Protein AF-A0A9J6H2C7-F1 (afdb_monomer_lite)

InterPro domains:
  IPR001828 Receptor, ligand binding region [PF01094] (6-175)
  IPR028082 Periplasmic binding protein-like I [SSF53822] (9-190)
  IPR050726 Metabotropic Glutamate Receptor [PTHR24060] (10-175)

Foldseek 3Di:
DDPPPPDEAEEEQVVFFCCVVCVVVQVVQAFYKYKDFQADDDPPVVVVVQPDFLVPPPPDPCVQVVQCVVVVAACPPDPCSVRHPHHDDRPDTCPVVDDDDRCVRVVVVVVVLLVQLVVVVCCVQPPPDDDDDPSVVPNDPVSSVVSSQQRWDDDPPDIWHADPVRDTDWTKMWMFGFHADVPGTGTGTDVVPIDTD

Structure (mmCIF, N/CA/C/O backbone):
data_AF-A0A9J6H2C7-F1
#
_entry.id   AF-A0A9J6H2C7-F1
#
loop_
_atom_site.group_PDB
_atom_site.id
_atom_site.type_symbol
_atom_site.label_atom_id
_atom_site.label_alt_id
_atom_site.label_comp_id
_atom_site.label_asym_id
_atom_site.label_entity_id
_atom_site.label_seq_id
_atom_site.pdbx_PDB_ins_code
_atom_site.Cartn_x
_atom_site.Cartn_y
_atom_site.Cartn_z
_atom_site.occupancy
_atom_site.B_iso_or_equiv
_atom_site.auth_seq_id
_atom_site.auth_comp_id
_atom_site.auth_asym_id
_atom_site.auth_atom_id
_atom_site.pdbx_PDB_model_num
ATOM 1 N N . MET A 1 1 ? -2.929 27.588 41.950 1.00 33.59 1 MET A N 1
ATOM 2 C CA . MET A 1 1 ? -3.233 27.639 40.506 1.00 33.59 1 MET A CA 1
ATOM 3 C C . MET A 1 1 ? -2.062 27.001 39.778 1.00 33.59 1 MET A C 1
ATOM 5 O O . MET A 1 1 ? -0.998 27.608 39.804 1.00 33.59 1 MET A O 1
ATOM 9 N N . PRO A 1 2 ? -2.169 25.778 39.238 1.00 42.41 2 PRO A N 1
ATOM 10 C CA . PRO A 1 2 ? -1.117 25.258 38.380 1.00 42.41 2 PRO A CA 1
ATOM 11 C C . PRO A 1 2 ? -1.228 25.960 37.022 1.00 42.41 2 PRO A C 1
ATOM 13 O O . PRO A 1 2 ? -2.301 25.986 36.426 1.00 42.41 2 PRO A O 1
ATOM 16 N N . LEU A 1 3 ? -0.133 26.567 36.570 1.00 42.66 3 LEU A N 1
ATOM 17 C CA . LEU A 1 3 ? 0.037 26.998 35.187 1.00 42.66 3 LEU A CA 1
ATOM 18 C C . LEU A 1 3 ? 0.079 25.736 34.317 1.00 42.66 3 LEU A C 1
ATOM 20 O O . LEU A 1 3 ? 1.073 25.012 34.347 1.00 42.66 3 LEU A O 1
ATOM 24 N N . GLU A 1 4 ? -0.985 25.450 33.567 1.00 56.41 4 GLU A N 1
ATOM 25 C CA . GLU A 1 4 ? -0.877 24.493 32.469 1.00 56.41 4 GLU A CA 1
ATOM 26 C C . GLU A 1 4 ? 0.009 25.120 31.390 1.00 56.41 4 GLU A C 1
ATOM 28 O O . GLU A 1 4 ? -0.352 26.100 30.737 1.00 56.41 4 GLU A O 1
ATOM 33 N N . ALA A 1 5 ? 1.222 24.591 31.242 1.00 51.44 5 ALA A N 1
ATOM 34 C CA . ALA A 1 5 ? 2.076 24.918 30.117 1.00 51.44 5 ALA A CA 1
ATOM 35 C C . ALA A 1 5 ? 1.434 24.331 28.852 1.00 51.44 5 ALA A C 1
ATOM 37 O O . ALA A 1 5 ? 1.530 23.133 28.592 1.00 51.44 5 ALA A O 1
ATOM 38 N N . HIS A 1 6 ? 0.759 25.171 28.069 1.00 66.44 6 HIS A N 1
ATOM 39 C CA . HIS A 1 6 ? 0.255 24.792 26.752 1.00 66.44 6 HIS A CA 1
ATOM 40 C C . HIS A 1 6 ? 1.432 24.672 25.775 1.00 66.44 6 HIS A C 1
ATOM 42 O O . HIS A 1 6 ? 1.856 25.654 25.163 1.00 66.44 6 HIS A O 1
ATOM 48 N N . LEU A 1 7 ? 1.994 23.468 25.663 1.00 70.44 7 LEU A N 1
ATOM 49 C CA . LEU A 1 7 ? 3.030 23.154 24.684 1.00 70.44 7 LEU A CA 1
ATOM 50 C C . LEU A 1 7 ? 2.388 22.962 23.302 1.00 70.44 7 LEU A C 1
ATOM 52 O O . LEU A 1 7 ? 1.588 22.050 23.103 1.00 70.44 7 LEU A O 1
ATOM 56 N N . TYR A 1 8 ? 2.761 23.802 22.337 1.00 77.06 8 TYR A N 1
ATOM 57 C CA . TYR A 1 8 ? 2.382 23.617 20.936 1.00 77.06 8 TYR A CA 1
ATOM 58 C C . TYR A 1 8 ? 3.380 22.678 20.256 1.00 77.06 8 TYR A C 1
ATOM 60 O O . TYR A 1 8 ? 4.566 22.990 20.161 1.00 77.06 8 TYR A O 1
ATOM 68 N N . GLN A 1 9 ? 2.897 21.528 19.787 1.00 86.75 9 GLN A N 1
ATOM 69 C CA . GLN A 1 9 ? 3.715 20.507 19.133 1.00 86.75 9 GLN A CA 1
ATOM 70 C C . GLN A 1 9 ? 3.453 20.492 17.625 1.00 86.75 9 GLN A C 1
ATOM 72 O O . GLN A 1 9 ? 2.299 20.522 17.193 1.00 86.75 9 GLN A O 1
ATOM 77 N N . PHE A 1 10 ? 4.530 20.413 16.842 1.00 90.00 10 PHE A N 1
ATOM 78 C CA . PHE A 1 10 ? 4.503 20.166 15.402 1.00 90.00 10 PHE A CA 1
ATOM 79 C C . PHE A 1 10 ? 5.094 18.782 15.146 1.00 90.00 10 PHE A C 1
ATOM 81 O O . PHE A 1 10 ? 6.264 18.535 15.431 1.00 90.00 10 PHE A O 1
ATOM 88 N N . LEU A 1 11 ? 4.266 17.875 14.647 1.00 89.81 11 LEU A N 1
ATOM 89 C CA . LEU A 1 11 ? 4.558 16.455 14.529 1.00 89.81 11 LEU A CA 1
ATOM 90 C C . LEU A 1 11 ? 4.673 16.064 13.053 1.00 89.81 11 LEU A C 1
ATOM 92 O O . LEU A 1 11 ? 3.928 16.554 12.202 1.00 89.81 11 LEU A O 1
ATOM 96 N N . SER A 1 12 ? 5.590 15.150 12.747 1.00 90.88 12 SER A N 1
ATOM 97 C CA . SER A 1 12 ? 5.721 14.584 11.403 1.00 90.88 12 SER A CA 1
ATOM 98 C C . SER A 1 12 ? 4.541 13.665 11.054 1.00 90.88 12 SER A C 1
ATOM 100 O O . SER A 1 12 ? 3.630 13.440 11.860 1.00 90.88 12 SER A O 1
ATOM 102 N N . ASP A 1 13 ? 4.576 13.082 9.857 1.00 88.94 13 ASP A N 1
ATOM 103 C CA . ASP A 1 13 ? 3.566 12.134 9.383 1.00 88.94 13 ASP A CA 1
ATOM 104 C C . ASP A 1 13 ? 3.547 10.796 10.136 1.00 88.94 13 ASP A C 1
ATOM 106 O O . ASP A 1 13 ? 2.628 9.997 9.945 1.00 88.94 13 ASP A O 1
ATOM 110 N N . GLY A 1 14 ? 4.516 10.561 11.025 1.00 89.38 14 GLY A N 1
ATOM 111 C CA . GLY A 1 14 ? 4.527 9.406 11.922 1.00 89.38 14 GLY A CA 1
ATOM 112 C C . GLY A 1 14 ? 3.417 9.432 12.979 1.00 89.38 14 GLY A C 1
ATOM 113 O O . GLY A 1 14 ? 3.036 8.378 13.477 1.00 89.38 14 GLY A O 1
ATOM 114 N N . TRP A 1 15 ? 2.881 10.613 13.302 1.00 87.69 15 TRP A N 1
ATOM 115 C CA . TRP A 1 15 ? 1.852 10.790 14.337 1.00 87.69 15 TRP A CA 1
ATOM 116 C C . TRP A 1 15 ? 0.448 11.011 13.773 1.00 87.69 15 TRP A C 1
ATOM 118 O O . TRP A 1 15 ? -0.506 10.971 14.538 1.00 87.69 15 TRP A O 1
ATOM 128 N N . SER A 1 16 ? 0.332 11.238 12.460 1.00 86.56 16 SER A N 1
ATOM 129 C CA . SER A 1 16 ? -0.845 11.804 11.794 1.00 86.56 16 SER A CA 1
ATOM 130 C C . SER A 1 16 ? -2.197 11.228 12.238 1.00 86.56 16 SER A C 1
ATOM 132 O O . SER A 1 16 ? -2.825 11.754 13.150 1.00 86.56 16 SER A O 1
ATOM 134 N N . ASP A 1 17 ? -2.677 10.167 11.595 1.00 83.31 17 ASP A N 1
ATOM 135 C CA . ASP A 1 17 ? -3.947 9.496 11.884 1.00 83.31 17 ASP A CA 1
ATOM 136 C C . ASP A 1 17 ? -3.751 8.213 12.711 1.00 83.31 17 ASP A C 1
ATOM 138 O O . ASP A 1 17 ? -4.655 7.388 12.866 1.00 83.31 17 ASP A O 1
ATOM 142 N N . ARG A 1 18 ? -2.554 8.067 13.286 1.00 87.00 18 ARG A N 1
ATOM 143 C CA . ARG A 1 18 ? -2.088 6.899 14.031 1.00 87.00 18 ARG A CA 1
ATOM 144 C C . ARG A 1 18 ? -2.608 6.910 15.465 1.00 87.00 18 ARG A C 1
ATOM 146 O O . ARG A 1 18 ? -1.949 7.366 16.397 1.00 87.00 18 ARG A O 1
ATOM 153 N N . GLN A 1 19 ? -3.814 6.373 15.644 1.00 83.75 19 GLN A N 1
ATOM 154 C CA . GLN A 1 19 ? -4.467 6.290 16.957 1.00 83.75 19 GLN A CA 1
ATOM 155 C C . GLN A 1 19 ? -3.693 5.445 17.974 1.00 83.75 19 GLN A C 1
ATOM 157 O O . GLN A 1 19 ? -3.785 5.680 19.175 1.00 83.75 19 GLN A O 1
ATOM 162 N N . ASP A 1 20 ? -2.924 4.470 17.502 1.00 86.31 20 ASP A N 1
ATOM 163 C CA . ASP A 1 20 ? -2.080 3.615 18.329 1.00 86.31 20 ASP A CA 1
ATOM 164 C C . ASP A 1 20 ? -0.937 4.382 19.011 1.00 86.31 20 ASP A C 1
ATOM 166 O O . ASP A 1 20 ? -0.572 4.033 20.131 1.00 86.31 20 ASP A O 1
ATOM 170 N N . VAL A 1 21 ? -0.428 5.452 18.388 1.00 87.38 21 VAL A N 1
ATOM 171 C CA . VAL A 1 21 ? 0.657 6.292 18.934 1.00 87.38 21 VAL A CA 1
ATOM 172 C C . VAL A 1 21 ? 0.157 7.203 20.056 1.00 87.38 21 VAL A C 1
ATOM 174 O O . VAL A 1 21 ? 0.859 7.426 21.039 1.00 87.38 21 VAL A O 1
ATOM 177 N N . VAL A 1 22 ? -1.069 7.713 19.931 1.00 86.94 22 VAL A N 1
ATOM 178 C CA . VAL A 1 22 ? -1.663 8.655 20.900 1.00 86.94 22 VAL A CA 1
ATOM 179 C C . VAL A 1 22 ? -2.446 7.964 22.018 1.00 86.94 22 VAL A C 1
ATOM 181 O O . VAL A 1 22 ? -2.896 8.626 22.955 1.00 86.94 22 VAL A O 1
ATOM 184 N N . LYS A 1 23 ? -2.617 6.640 21.934 1.00 86.44 23 LYS A N 1
ATOM 185 C CA . LYS A 1 23 ? -3.396 5.848 22.887 1.00 86.44 23 LYS A CA 1
ATOM 186 C C . LYS A 1 23 ? -2.859 6.014 24.313 1.00 86.44 23 LYS A C 1
ATOM 188 O O . LYS A 1 23 ? -1.679 5.784 24.570 1.00 86.44 23 LYS A O 1
ATOM 193 N N . ASN A 1 24 ? -3.745 6.342 25.253 1.00 86.62 24 ASN A N 1
ATOM 194 C CA . ASN A 1 24 ? -3.448 6.655 26.661 1.00 86.62 24 ASN A CA 1
ATOM 195 C C . ASN A 1 24 ? -2.633 7.947 26.892 1.00 86.62 24 ASN A C 1
ATOM 197 O O . ASN A 1 24 ? -2.262 8.233 28.032 1.00 86.62 24 ASN A O 1
ATOM 201 N N . GLN A 1 25 ? -2.332 8.718 25.844 1.00 86.31 25 GLN A N 1
ATOM 202 C CA . GLN A 1 25 ? -1.615 10.000 25.897 1.00 86.31 25 GLN A CA 1
ATOM 203 C C . GLN A 1 25 ? -2.419 11.115 25.209 1.00 86.31 25 GLN A C 1
ATOM 205 O O . GLN A 1 25 ? -1.872 12.128 24.762 1.00 86.31 25 GLN A O 1
ATOM 210 N N . GLU A 1 26 ? -3.741 10.953 25.126 1.00 87.25 26 GLU A N 1
ATOM 211 C CA . GLU A 1 26 ? -4.616 11.831 24.356 1.00 87.25 26 GLU A CA 1
ATOM 212 C C . GLU A 1 26 ? -4.571 13.256 24.909 1.00 87.25 26 GLU A C 1
ATOM 214 O O . GLU A 1 26 ? -4.403 14.199 24.144 1.00 87.25 26 GLU A O 1
ATOM 219 N N . LYS A 1 27 ? -4.613 13.419 26.240 1.00 85.44 27 LYS A N 1
ATOM 220 C CA . LYS A 1 27 ? -4.570 14.738 26.899 1.00 85.44 27 LYS A CA 1
ATOM 221 C C . LYS A 1 27 ? -3.324 15.551 26.541 1.00 85.44 27 LYS A C 1
ATOM 223 O O . LYS A 1 27 ? -3.433 16.757 26.372 1.00 85.44 27 LYS A O 1
ATOM 228 N N . ALA A 1 28 ? -2.170 14.895 26.416 1.00 85.69 28 ALA A N 1
ATOM 229 C CA . ALA A 1 28 ? -0.914 15.546 26.043 1.00 85.69 28 ALA A CA 1
ATOM 230 C C . ALA A 1 28 ? -0.818 15.828 24.533 1.00 85.69 28 ALA A C 1
ATOM 232 O O . ALA A 1 28 ? -0.031 16.670 24.109 1.00 85.69 28 ALA A O 1
ATOM 233 N N . SER A 1 29 ? -1.608 15.119 23.725 1.00 86.56 29 SER A N 1
ATOM 234 C CA . SER A 1 29 ? -1.573 15.197 22.263 1.00 86.56 29 SER A CA 1
ATOM 235 C C . SER A 1 29 ? -2.608 16.176 21.695 1.00 86.56 29 SER A C 1
ATOM 237 O O . SER A 1 29 ? -2.395 16.708 20.601 1.00 86.56 29 SER A O 1
ATOM 239 N N . VAL A 1 30 ? -3.704 16.443 22.422 1.00 89.81 30 VAL A N 1
ATOM 240 C CA . VAL A 1 30 ? -4.734 17.424 22.034 1.00 89.81 30 VAL A CA 1
ATOM 241 C C . VAL A 1 30 ? -4.084 18.768 21.716 1.00 89.81 30 VAL A C 1
ATOM 243 O O . VAL A 1 30 ? -3.332 19.324 22.509 1.00 89.81 30 VAL A O 1
ATOM 246 N N . GLY A 1 31 ? -4.421 19.319 20.554 1.00 88.12 31 GLY A N 1
ATOM 247 C CA . GLY A 1 31 ? -3.947 20.627 20.120 1.00 88.12 31 GLY A CA 1
ATOM 248 C C . GLY A 1 31 ? -2.705 20.602 19.235 1.00 88.12 31 GLY A C 1
ATOM 249 O O . GLY A 1 31 ? -2.434 21.612 18.585 1.00 88.12 31 GLY A O 1
ATOM 250 N N . SER A 1 32 ? -1.999 19.473 19.161 1.00 90.19 32 SER A N 1
ATOM 251 C CA . SER A 1 32 ? -0.806 19.316 18.321 1.00 90.19 32 SER A CA 1
ATOM 252 C C . SER A 1 32 ? -1.149 19.409 16.835 1.00 90.19 32 SER A C 1
ATOM 254 O O . SER A 1 32 ? -2.189 18.902 16.403 1.00 90.19 32 SER A O 1
ATOM 256 N N . LEU A 1 33 ? -0.263 20.020 16.049 1.00 91.00 33 LEU A N 1
ATOM 257 C CA . LEU A 1 33 ? -0.340 20.025 14.591 1.00 91.00 33 LEU A CA 1
ATOM 258 C C . LEU A 1 33 ? 0.476 18.855 14.042 1.00 91.00 33 LEU A C 1
ATOM 260 O O . LEU A 1 33 ? 1.607 18.636 14.463 1.00 91.00 33 LEU A O 1
ATOM 264 N N . SER A 1 34 ? -0.072 18.126 13.080 1.00 91.50 34 SER A N 1
ATOM 265 C CA . SER A 1 34 ? 0.625 17.070 12.353 1.00 91.50 34 SER A CA 1
ATOM 266 C C . SER A 1 34 ? 0.373 17.198 10.852 1.00 91.50 34 SER A C 1
ATOM 268 O O . SER A 1 34 ? -0.538 17.906 10.410 1.00 91.50 34 SER A O 1
ATOM 270 N N . ILE A 1 35 ? 1.192 16.516 10.061 1.00 90.62 35 ILE A N 1
ATOM 271 C CA . ILE A 1 35 ? 1.082 16.456 8.605 1.00 90.62 35 ILE A CA 1
ATOM 272 C C . ILE A 1 35 ? 0.767 15.033 8.150 1.00 90.62 35 ILE A C 1
ATOM 274 O O . ILE A 1 35 ? 1.124 14.077 8.821 1.00 90.62 35 ILE A O 1
ATOM 278 N N . ARG A 1 36 ? 0.148 14.871 6.984 1.00 88.69 36 ARG A N 1
ATOM 279 C CA . ARG A 1 36 ? 0.145 13.609 6.227 1.00 88.69 36 ARG A CA 1
ATOM 280 C C . ARG A 1 36 ? 0.204 13.874 4.747 1.00 88.69 36 ARG A C 1
ATOM 282 O O . ARG A 1 36 ? -0.331 14.869 4.265 1.00 88.69 36 ARG A O 1
ATOM 289 N N . PHE A 1 37 ? 0.772 12.933 4.012 1.00 88.50 37 PHE A N 1
ATOM 290 C CA . PHE A 1 37 ? 0.620 12.926 2.569 1.00 88.50 37 PHE A CA 1
ATOM 291 C C . PHE A 1 37 ? -0.824 12.602 2.203 1.00 88.50 37 PHE A C 1
ATOM 293 O O . PHE A 1 37 ? -1.458 11.727 2.800 1.00 88.50 37 PHE A O 1
ATOM 300 N N . HIS A 1 38 ? -1.354 13.329 1.226 1.00 86.69 38 HIS A N 1
ATOM 301 C CA . HIS A 1 38 ? -2.609 12.949 0.611 1.00 86.69 38 HIS A CA 1
ATOM 302 C C . HIS A 1 38 ? -2.426 11.605 -0.092 1.00 86.69 38 HIS A C 1
ATOM 304 O O . HIS A 1 38 ? -1.531 11.452 -0.923 1.00 86.69 38 HIS A O 1
ATOM 310 N N . ALA A 1 39 ? -3.295 10.664 0.248 1.00 88.12 39 ALA A N 1
ATOM 311 C CA . ALA A 1 39 ? -3.426 9.392 -0.425 1.00 88.12 39 ALA A CA 1
ATOM 312 C C . ALA A 1 39 ? -4.905 9.120 -0.678 1.00 88.12 39 ALA A C 1
ATOM 314 O O . ALA A 1 39 ? -5.770 9.493 0.130 1.00 88.12 39 ALA A O 1
ATOM 315 N N . LYS A 1 40 ? -5.186 8.489 -1.810 1.00 89.25 40 LYS A N 1
ATOM 316 C CA . LYS A 1 40 ? -6.523 8.061 -2.190 1.00 89.25 40 LYS A CA 1
ATOM 317 C C . LYS A 1 40 ? -6.897 6.794 -1.422 1.00 89.25 40 LYS A C 1
ATOM 319 O O . LYS A 1 40 ? -6.081 5.892 -1.259 1.00 89.25 40 LYS A O 1
ATOM 324 N N . TYR A 1 41 ? -8.155 6.731 -0.995 1.00 92.56 41 TYR A N 1
ATOM 325 C CA . TYR A 1 41 ? -8.741 5.515 -0.446 1.00 92.56 41 TYR A CA 1
ATOM 326 C C . TYR A 1 41 ? -8.807 4.419 -1.514 1.00 92.56 41 TYR A C 1
ATOM 328 O O . TYR A 1 41 ? -9.197 4.687 -2.655 1.00 92.56 41 TYR A O 1
ATOM 336 N N . ASP A 1 42 ? -8.433 3.196 -1.152 1.00 94.62 42 ASP A N 1
ATOM 337 C CA . ASP A 1 42 ? -8.375 2.067 -2.077 1.00 94.62 42 ASP A CA 1
ATOM 338 C C . ASP A 1 42 ? -9.484 1.047 -1.791 1.00 94.62 42 ASP A C 1
ATOM 340 O O . ASP A 1 42 ? -9.337 0.159 -0.948 1.00 94.62 42 ASP A O 1
ATOM 344 N N . ASP A 1 43 ? -10.604 1.177 -2.503 1.00 95.12 43 ASP A N 1
ATOM 345 C CA . ASP A 1 43 ? -11.776 0.309 -2.319 1.00 95.12 43 ASP A CA 1
ATOM 346 C C . ASP A 1 43 ? -11.505 -1.151 -2.712 1.00 95.12 43 ASP A C 1
ATOM 348 O O . ASP A 1 43 ? -12.097 -2.077 -2.153 1.00 95.12 43 ASP A O 1
ATOM 352 N N . ASP A 1 44 ? -10.616 -1.380 -3.682 1.00 95.31 44 ASP A N 1
ATOM 353 C CA . ASP A 1 44 ? -10.277 -2.729 -4.138 1.00 95.31 44 ASP A CA 1
ATOM 354 C C . ASP A 1 44 ? -9.426 -3.469 -3.103 1.00 95.31 44 ASP A C 1
ATOM 356 O O . ASP A 1 44 ? -9.643 -4.663 -2.871 1.00 95.31 44 ASP A O 1
ATOM 360 N N . PHE A 1 45 ? -8.492 -2.768 -2.448 1.00 96.88 45 PHE A N 1
ATOM 361 C CA . PHE A 1 45 ? -7.741 -3.312 -1.319 1.00 96.88 45 PHE A CA 1
ATOM 362 C C . PHE A 1 45 ? -8.681 -3.720 -0.191 1.00 96.88 45 PHE A C 1
ATOM 364 O O . PHE A 1 45 ? -8.584 -4.844 0.296 1.00 96.88 45 PHE A O 1
ATOM 371 N N . ASP A 1 46 ? -9.611 -2.846 0.181 1.00 97.00 46 ASP A N 1
ATOM 372 C CA . ASP A 1 46 ? -10.582 -3.129 1.232 1.00 97.00 46 ASP A CA 1
ATOM 373 C C . ASP A 1 46 ? -11.477 -4.316 0.874 1.00 97.00 46 ASP A C 1
ATOM 375 O O . ASP A 1 46 ? -11.621 -5.237 1.675 1.00 97.00 46 ASP A O 1
ATOM 379 N N . ARG A 1 47 ? -12.011 -4.367 -0.353 1.00 97.50 47 ARG A N 1
ATOM 380 C CA . ARG A 1 47 ? -12.820 -5.504 -0.823 1.00 97.50 47 ARG A CA 1
ATOM 381 C C . ARG A 1 47 ? -12.060 -6.826 -0.710 1.00 97.50 47 ARG A C 1
ATOM 383 O O . ARG A 1 47 ? -12.635 -7.819 -0.270 1.00 97.50 47 ARG A O 1
ATOM 390 N N . TYR A 1 48 ? -10.783 -6.837 -1.094 1.00 97.38 48 TYR A N 1
ATOM 391 C CA . TYR A 1 48 ? -9.917 -8.006 -0.942 1.00 97.38 48 TYR A CA 1
ATOM 392 C C . TYR A 1 48 ? -9.658 -8.334 0.536 1.00 97.38 48 TYR A C 1
ATOM 394 O O . TYR A 1 48 ? -9.855 -9.475 0.950 1.00 97.38 48 TYR A O 1
ATOM 402 N N . TYR A 1 49 ? -9.247 -7.344 1.333 1.00 97.69 49 TYR A N 1
ATOM 403 C CA . TYR A 1 49 ? -8.894 -7.500 2.744 1.00 97.69 49 TYR A CA 1
ATOM 404 C C . TYR A 1 49 ? -10.070 -8.031 3.566 1.00 97.69 49 TYR A C 1
ATOM 406 O O . TYR A 1 49 ? -9.915 -8.970 4.340 1.00 97.69 49 TYR A O 1
ATOM 414 N N . PHE A 1 50 ? -11.263 -7.493 3.336 1.00 97.50 50 PHE A N 1
ATOM 415 C CA . PHE A 1 50 ? -12.499 -7.905 3.993 1.00 97.50 50 PHE A CA 1
ATOM 416 C C . PHE A 1 50 ? -12.980 -9.306 3.617 1.00 97.50 50 PHE A C 1
ATOM 418 O O . PHE A 1 50 ? -13.794 -9.877 4.339 1.00 97.50 50 PHE A O 1
ATOM 425 N 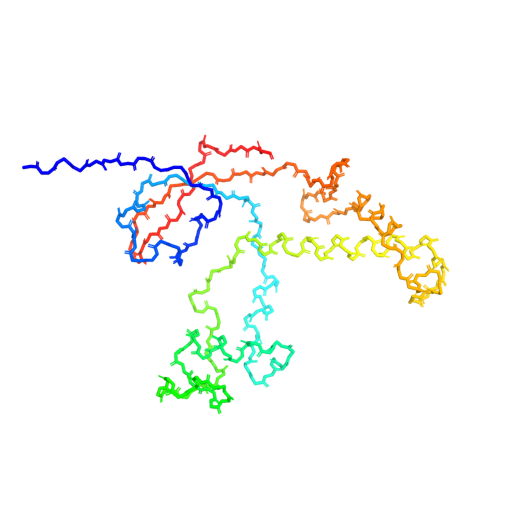N . GLY A 1 51 ? -12.503 -9.849 2.496 1.00 96.44 51 GLY A N 1
ATOM 426 C CA . GLY A 1 51 ? -12.775 -11.221 2.079 1.00 96.44 51 GLY A CA 1
ATOM 427 C C . GLY A 1 51 ? -11.811 -12.254 2.667 1.00 96.44 51 GLY A C 1
ATOM 428 O O . GLY A 1 51 ? -11.957 -13.437 2.369 1.00 96.44 51 GLY A O 1
ATOM 429 N N . LEU A 1 52 ? -10.811 -11.838 3.454 1.00 97.25 52 LEU A N 1
ATOM 430 C CA . LEU A 1 52 ? -9.832 -12.751 4.041 1.00 97.25 52 LEU A CA 1
ATOM 431 C C . LEU A 1 52 ? -10.412 -13.513 5.235 1.00 97.25 52 LEU A C 1
ATOM 433 O O . LEU A 1 52 ? -11.056 -12.933 6.104 1.00 97.25 52 LEU A O 1
ATOM 437 N N . ASP A 1 53 ? -10.084 -14.802 5.310 1.00 95.62 53 ASP A N 1
ATOM 438 C CA . ASP A 1 53 ? -10.496 -15.704 6.386 1.00 95.62 53 ASP A CA 1
ATOM 439 C C . ASP A 1 53 ? -9.274 -16.468 6.950 1.00 95.62 53 ASP A C 1
ATOM 441 O O . ASP A 1 53 ? -8.38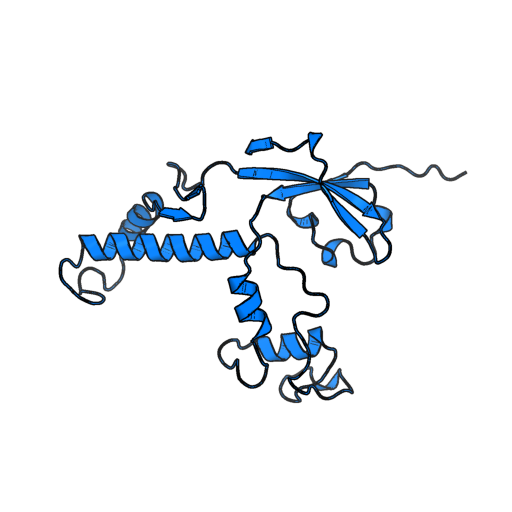4 -16.861 6.180 1.00 95.62 53 ASP A O 1
ATOM 445 N N . PRO A 1 54 ? -9.180 -16.662 8.283 1.00 95.12 54 PRO A N 1
ATOM 446 C CA . PRO A 1 54 ? -7.993 -17.225 8.936 1.00 95.12 54 PRO A CA 1
ATOM 447 C C . PRO A 1 54 ? -7.730 -18.703 8.610 1.00 95.12 54 PRO A C 1
ATOM 449 O O . PRO A 1 54 ? -6.613 -19.188 8.820 1.00 95.12 54 PRO A O 1
ATOM 452 N N . PHE A 1 55 ? -8.724 -19.428 8.097 1.00 94.19 55 PHE A N 1
ATOM 453 C CA . PHE A 1 55 ? -8.607 -20.835 7.715 1.00 94.19 55 PHE A CA 1
ATOM 454 C C . PHE A 1 55 ? -8.245 -21.011 6.239 1.00 94.19 55 PHE A C 1
ATOM 456 O O . PHE A 1 55 ? -7.622 -22.011 5.880 1.00 94.19 55 PHE A O 1
ATOM 463 N N . THR A 1 56 ? -8.590 -20.042 5.389 1.00 95.69 56 THR A N 1
ATOM 464 C CA . THR A 1 56 ? -8.303 -20.091 3.943 1.00 95.69 56 THR A CA 1
ATOM 465 C C . THR A 1 56 ? -7.031 -19.339 3.550 1.00 95.69 56 THR A C 1
ATOM 467 O O . THR A 1 56 ? -6.335 -19.744 2.615 1.00 95.69 56 THR A O 1
ATOM 470 N N . ASN A 1 57 ? -6.675 -18.269 4.265 1.00 96.06 57 ASN A N 1
ATOM 471 C CA . ASN A 1 57 ? -5.492 -17.466 3.967 1.00 96.06 57 ASN A CA 1
ATOM 472 C C . ASN A 1 57 ? -4.213 -18.108 4.528 1.00 96.06 57 ASN A C 1
ATOM 474 O O . ASN A 1 57 ? -3.646 -17.662 5.523 1.00 96.06 57 ASN A O 1
ATOM 478 N N . LEU A 1 58 ? -3.738 -19.156 3.854 1.00 94.31 58 LEU A N 1
ATOM 479 C CA . LEU A 1 58 ? -2.536 -19.901 4.249 1.00 94.31 58 LEU A CA 1
ATOM 480 C C . LEU A 1 58 ? -1.224 -19.244 3.788 1.00 94.31 58 LEU A C 1
ATOM 482 O O . LEU A 1 58 ? -0.148 -19.652 4.214 1.00 94.31 58 LEU A O 1
ATOM 486 N N . ARG A 1 59 ? -1.296 -18.237 2.906 1.00 97.1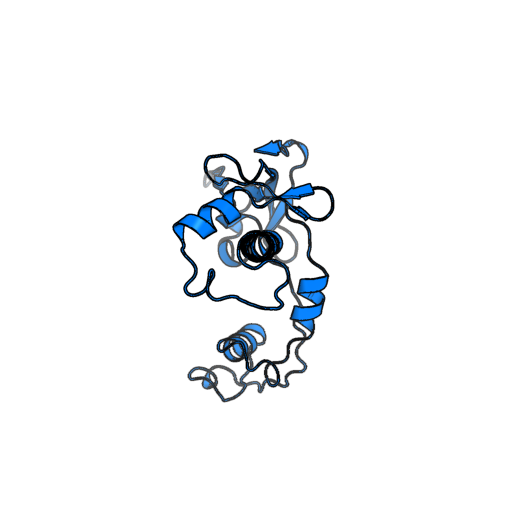9 59 ARG A N 1
ATOM 487 C CA . ARG A 1 59 ? -0.113 -17.571 2.334 1.00 97.19 59 ARG A CA 1
ATOM 488 C C . ARG A 1 59 ? 0.585 -16.657 3.338 1.00 97.19 59 ARG A C 1
ATOM 490 O O . ARG A 1 59 ? 1.798 -16.495 3.263 1.00 97.19 59 ARG A O 1
ATOM 497 N N . ASN A 1 60 ? -0.178 -16.000 4.211 1.00 95.81 60 ASN A N 1
ATOM 498 C CA . ASN A 1 60 ? 0.367 -15.060 5.184 1.00 95.81 60 ASN A CA 1
ATOM 499 C C . ASN A 1 60 ? 0.605 -15.779 6.526 1.00 95.81 60 ASN A C 1
ATOM 501 O O . ASN A 1 60 ? -0.371 -16.077 7.218 1.00 95.81 60 ASN A O 1
ATOM 505 N N . PRO A 1 61 ? 1.870 -16.022 6.917 1.00 93.56 61 PRO A N 1
ATOM 506 C CA . PRO A 1 61 ? 2.187 -16.807 8.105 1.00 93.56 61 PRO A CA 1
ATOM 507 C C . PRO A 1 61 ? 1.803 -16.126 9.422 1.00 93.56 61 PRO A C 1
ATOM 509 O O . PRO A 1 61 ? 1.734 -16.821 10.422 1.00 93.56 61 PRO A O 1
ATOM 512 N N . TRP A 1 62 ? 1.535 -14.814 9.426 1.00 94.06 62 TRP A N 1
ATOM 513 C CA . TRP A 1 62 ? 1.158 -14.054 10.629 1.00 94.06 62 TRP A CA 1
ATOM 514 C C . TRP A 1 62 ? -0.344 -13.760 10.719 1.00 94.06 62 TRP A C 1
ATOM 516 O O . TRP A 1 62 ? -0.797 -13.039 11.610 1.00 94.06 62 TRP A O 1
ATOM 526 N N . PHE A 1 63 ? -1.137 -14.223 9.746 1.00 95.25 63 PHE A N 1
ATOM 527 C CA . PHE A 1 63 ? -2.542 -13.827 9.653 1.00 95.25 63 PHE A CA 1
ATOM 528 C C . PHE A 1 63 ? -3.405 -14.444 10.756 1.00 95.25 63 PHE A C 1
ATOM 530 O O . PHE A 1 63 ? -4.362 -13.815 11.204 1.00 95.25 63 PHE A O 1
ATOM 537 N N . LYS A 1 64 ? -3.052 -15.646 11.224 1.00 93.44 64 LYS A N 1
ATOM 538 C CA . LYS A 1 64 ? -3.754 -16.313 12.328 1.00 93.44 64 LYS A CA 1
ATOM 539 C C . LYS A 1 64 ? -3.510 -15.580 13.643 1.00 93.44 64 LYS A C 1
ATOM 541 O O . LYS A 1 64 ? -4.468 -15.255 14.334 1.00 93.44 64 LYS A O 1
ATOM 546 N N . GLU A 1 65 ? -2.259 -15.232 13.924 1.00 92.19 65 GLU A N 1
ATOM 547 C CA . GLU A 1 65 ? -1.861 -14.437 15.088 1.00 92.19 65 GLU A CA 1
ATOM 548 C C . GLU A 1 65 ? -2.550 -13.068 15.070 1.00 92.19 65 GLU A C 1
ATOM 550 O O . GLU A 1 65 ? -3.114 -12.632 16.073 1.00 92.19 65 GLU A O 1
ATOM 555 N N . PHE A 1 66 ? -2.563 -12.403 13.910 1.00 93.94 66 PHE A N 1
ATOM 556 C CA . PHE A 1 66 ? -3.294 -11.152 13.727 1.00 93.94 66 PHE A CA 1
ATOM 557 C C . PHE A 1 66 ? -4.786 -11.307 14.058 1.00 93.94 66 PHE A C 1
ATOM 559 O O . PHE A 1 66 ? -5.337 -10.464 14.765 1.00 93.94 66 PHE A O 1
ATOM 566 N N . TRP A 1 67 ? -5.436 -12.371 13.574 1.00 94.69 67 TRP A N 1
ATOM 567 C CA . TRP A 1 67 ? -6.859 -12.622 13.817 1.00 94.69 67 TRP A CA 1
ATOM 568 C C . TRP A 1 67 ? -7.163 -12.811 15.308 1.00 94.69 67 TRP A C 1
ATOM 570 O O . TRP A 1 67 ? -8.096 -12.194 15.829 1.00 94.69 67 TRP A O 1
ATOM 580 N N . GLU A 1 68 ? -6.348 -13.611 16.002 1.00 93.06 68 GLU A N 1
ATOM 581 C CA . GLU A 1 68 ? -6.472 -13.857 17.444 1.00 93.06 68 GLU A CA 1
ATOM 582 C C . GLU A 1 68 ? -6.383 -12.550 18.247 1.00 93.06 68 GLU A C 1
ATOM 584 O O . GLU A 1 68 ? -7.272 -12.251 19.051 1.00 93.06 68 GLU A O 1
ATOM 589 N N . VAL A 1 69 ? -5.369 -11.721 17.966 1.00 92.06 69 VAL A N 1
ATOM 590 C CA . VAL A 1 69 ? -5.161 -10.430 18.646 1.00 92.06 69 VAL A CA 1
ATOM 591 C C . VAL A 1 69 ? -6.256 -9.424 18.301 1.00 92.06 69 VAL A C 1
ATOM 593 O O . VAL A 1 69 ? -6.760 -8.723 19.180 1.00 92.06 69 VAL A O 1
ATOM 596 N N . ARG A 1 70 ? -6.653 -9.338 17.026 1.00 92.62 70 ARG A N 1
ATOM 597 C CA . ARG A 1 70 ? -7.652 -8.368 16.557 1.00 92.62 70 ARG A CA 1
ATOM 598 C C . ARG A 1 70 ? -9.014 -8.600 17.200 1.00 92.62 70 ARG A C 1
ATOM 600 O O . ARG A 1 70 ? -9.689 -7.629 17.550 1.00 92.62 70 ARG A O 1
ATOM 607 N N . PHE A 1 71 ? -9.407 -9.864 17.326 1.00 94.25 71 PHE A N 1
ATOM 608 C CA . PHE A 1 71 ? -10.735 -10.264 17.781 1.00 94.25 71 PHE A CA 1
ATOM 609 C C . PHE A 1 71 ? -10.758 -10.839 19.204 1.00 94.25 71 PHE A C 1
ATOM 611 O O . PHE A 1 71 ? -11.821 -11.275 19.659 1.00 94.25 71 PHE A O 1
ATOM 618 N N . ASN A 1 72 ? -9.623 -10.822 19.913 1.00 93.00 72 ASN A N 1
ATOM 619 C CA . ASN A 1 72 ? -9.452 -11.371 21.260 1.00 93.00 72 ASN A CA 1
ATOM 620 C C . ASN A 1 72 ? -10.024 -12.794 21.385 1.00 93.00 72 ASN A C 1
ATOM 622 O O . ASN A 1 72 ? -10.885 -13.073 22.228 1.00 93.00 72 ASN A O 1
ATOM 626 N N . CYS A 1 73 ? -9.602 -13.679 20.485 1.00 93.31 73 CYS A N 1
ATOM 627 C CA . CYS A 1 73 ? -10.032 -15.073 20.441 1.00 93.31 73 CYS A CA 1
ATOM 628 C C . CYS A 1 73 ? -8.863 -16.005 20.110 1.00 93.31 73 CYS A C 1
ATOM 630 O O . CYS A 1 73 ? -7.791 -15.550 19.740 1.00 93.31 73 CYS A O 1
ATOM 632 N N . SER A 1 74 ? -9.072 -17.310 20.259 1.00 93.06 74 SER A N 1
ATOM 633 C CA . SER A 1 74 ? -8.080 -18.360 20.049 1.00 93.06 74 SER A CA 1
ATOM 634 C C . SER A 1 74 ? -8.473 -19.254 18.874 1.00 93.06 74 SER A C 1
ATOM 636 O O . SER A 1 74 ? -9.599 -19.759 18.817 1.00 93.06 74 SER A O 1
ATOM 638 N N . LEU A 1 75 ? -7.545 -19.467 17.946 1.00 90.62 75 LEU A N 1
ATOM 639 C CA . LEU A 1 75 ? -7.594 -20.486 16.896 1.00 90.62 75 LEU A CA 1
ATOM 640 C C . LEU A 1 75 ? -6.922 -21.794 17.352 1.00 90.62 75 LEU A C 1
ATOM 642 O O . LEU A 1 75 ? -7.046 -22.802 16.662 1.00 90.62 75 LEU A O 1
ATOM 646 N N . GLY A 1 76 ? -6.230 -21.791 18.500 1.00 82.00 76 GLY A N 1
ATOM 647 C CA . GLY A 1 76 ? -5.591 -22.972 19.092 1.00 82.00 76 GLY A CA 1
ATOM 648 C C . GLY A 1 76 ? -4.328 -23.454 18.369 1.00 82.00 76 GLY A C 1
ATOM 649 O O . GLY A 1 76 ? -3.952 -24.613 18.521 1.00 82.00 76 GLY A O 1
ATOM 650 N N . ILE A 1 77 ? -3.699 -22.600 17.550 1.00 73.25 77 ILE A N 1
ATOM 651 C CA . ILE A 1 77 ? -2.602 -22.993 16.643 1.00 73.25 77 ILE A CA 1
ATOM 652 C C . ILE A 1 77 ? -1.257 -22.355 17.037 1.00 73.25 77 ILE A C 1
ATOM 654 O O . ILE A 1 77 ? -0.217 -22.983 16.845 1.00 73.25 77 ILE A O 1
ATOM 658 N N . SER A 1 78 ? -1.256 -21.147 17.611 1.00 65.12 78 SER A N 1
ATOM 659 C CA . SER A 1 78 ? -0.023 -20.383 17.861 1.00 65.12 78 SER A CA 1
ATOM 660 C C . SER A 1 78 ? 0.415 -20.423 19.339 1.00 65.12 78 SER A C 1
ATOM 662 O O . SER A 1 78 ? -0.438 -20.471 20.234 1.00 65.12 78 SER A O 1
ATOM 664 N N . PRO A 1 79 ? 1.730 -20.396 19.649 1.00 59.25 79 PRO A N 1
ATOM 665 C CA . PRO A 1 79 ? 2.235 -20.249 21.016 1.00 59.25 79 PRO A CA 1
ATOM 666 C C . PRO A 1 79 ? 1.891 -18.845 21.547 1.00 59.25 79 PRO A C 1
ATOM 668 O O . PRO A 1 79 ? 2.587 -17.872 21.285 1.00 59.25 79 PRO A O 1
ATOM 671 N N . GLY A 1 80 ? 0.755 -18.743 22.237 1.00 62.12 80 GLY A N 1
ATOM 672 C CA . GLY A 1 80 ? 0.106 -17.485 22.639 1.00 62.12 80 GLY A CA 1
ATOM 673 C C . GLY A 1 80 ? -1.424 -17.588 22.632 1.00 62.12 80 GLY A C 1
ATOM 674 O O . GLY A 1 80 ? -2.106 -16.883 23.369 1.00 62.12 80 GLY A O 1
ATOM 675 N N . SER A 1 81 ? -1.958 -18.568 21.900 1.00 62.84 81 SER A N 1
ATOM 676 C CA . SER A 1 81 ? -3.393 -18.861 21.774 1.00 62.84 81 SER A CA 1
ATOM 677 C C . SER A 1 81 ? -4.081 -19.213 23.107 1.00 62.84 81 SER A C 1
ATOM 679 O O . SER A 1 81 ? -5.297 -19.069 23.228 1.00 62.84 81 SER A O 1
ATOM 681 N N . ALA A 1 82 ? -3.319 -19.600 24.140 1.00 65.88 82 ALA A N 1
ATOM 682 C CA . ALA A 1 82 ? -3.804 -19.817 25.509 1.00 65.88 82 ALA A CA 1
ATOM 683 C C . ALA A 1 82 ? -4.188 -18.521 26.256 1.00 65.88 82 ALA A C 1
ATOM 685 O O . ALA A 1 82 ? -4.755 -18.590 27.344 1.00 65.88 82 ALA A O 1
ATOM 686 N N . GLN A 1 83 ? -3.885 -17.342 25.701 1.00 77.31 83 GLN A N 1
ATOM 687 C CA . GLN A 1 83 ? -4.239 -16.053 26.302 1.00 77.31 83 GLN A CA 1
ATOM 688 C C . GLN A 1 83 ? -5.742 -15.737 26.196 1.00 77.31 83 GLN A C 1
ATOM 690 O O . GLN A 1 83 ? -6.260 -14.941 26.982 1.00 77.31 83 GLN A O 1
ATOM 695 N N . TYR A 1 84 ? -6.453 -16.343 25.240 1.00 85.06 84 TYR A N 1
ATOM 696 C CA . TYR A 1 84 ? -7.843 -16.007 24.935 1.00 85.06 84 TYR A CA 1
ATOM 697 C C . TYR A 1 84 ? -8.801 -17.153 25.278 1.00 85.06 84 TYR A C 1
ATOM 699 O O . TYR A 1 84 ? -8.667 -18.265 24.779 1.00 85.06 84 TYR A O 1
ATOM 707 N N . ASN A 1 85 ? -9.830 -16.854 26.078 1.00 86.31 85 ASN A N 1
ATOM 708 C CA . ASN A 1 85 ? -10.838 -17.838 26.505 1.00 86.31 85 ASN A CA 1
ATOM 709 C C . ASN A 1 85 ? -11.908 -18.130 25.435 1.00 86.31 85 ASN A C 1
ATOM 711 O O . ASN A 1 85 ? -12.626 -19.122 25.527 1.00 86.31 85 ASN A O 1
ATOM 715 N N . ARG A 1 86 ? -12.060 -17.246 24.441 1.00 92.56 86 ARG A N 1
ATOM 716 C CA . ARG A 1 86 ? -13.049 -17.366 23.359 1.00 92.56 86 ARG A CA 1
ATOM 717 C C . ARG A 1 86 ? -12.423 -18.066 22.160 1.00 92.56 86 ARG A C 1
ATOM 719 O O . ARG A 1 86 ? -11.373 -17.635 21.708 1.00 92.56 86 ARG A O 1
ATOM 726 N N . THR A 1 87 ? -13.092 -19.053 21.575 1.00 92.38 87 THR A N 1
ATOM 727 C CA . THR A 1 87 ? -12.664 -19.653 20.300 1.00 92.38 87 THR A CA 1
ATOM 728 C C . THR A 1 87 ? -13.034 -18.752 19.117 1.00 92.38 87 THR A C 1
ATOM 730 O O . THR A 1 87 ? -14.156 -18.239 19.052 1.00 92.38 87 THR A O 1
ATOM 733 N N . CYS A 1 88 ? -12.102 -18.543 18.186 1.00 93.62 88 CYS A N 1
ATOM 734 C CA . CYS A 1 88 ? -12.366 -17.826 16.939 1.00 93.62 88 CYS A CA 1
ATOM 735 C C . CYS A 1 88 ? -13.221 -18.679 15.995 1.00 93.62 88 CYS A C 1
ATOM 737 O O . CYS A 1 88 ? -13.014 -19.887 15.881 1.00 93.62 88 CYS A O 1
ATOM 739 N N . THR A 1 89 ? -14.155 -18.048 15.282 1.00 93.12 89 THR A N 1
ATOM 740 C CA . THR A 1 89 ? -15.074 -18.762 14.372 1.00 93.12 89 THR A CA 1
ATOM 741 C C . THR A 1 89 ? -14.747 -18.583 12.892 1.00 93.12 89 THR A C 1
ATOM 743 O O . THR A 1 89 ? -15.272 -19.331 12.071 1.00 93.12 89 THR A O 1
ATOM 746 N N . GLY A 1 90 ? -13.937 -17.578 12.544 1.00 92.31 90 GLY A N 1
ATOM 747 C CA . GLY A 1 90 ? -13.703 -17.139 11.162 1.00 92.31 90 GLY A CA 1
ATOM 748 C C . GLY A 1 90 ? -14.819 -16.243 10.613 1.00 92.31 90 GLY A C 1
ATOM 749 O O . GLY A 1 90 ? -14.681 -15.661 9.547 1.00 92.31 90 GLY A O 1
ATOM 750 N N . LYS A 1 91 ? -15.927 -16.079 11.350 1.00 94.25 91 LYS A N 1
ATOM 751 C CA . LYS A 1 91 ? -17.053 -15.209 10.963 1.00 94.25 91 LYS A CA 1
ATOM 752 C C . LYS A 1 91 ? -16.917 -13.780 11.483 1.00 94.25 91 LYS A C 1
ATOM 754 O O . LYS A 1 91 ? -17.799 -12.957 11.229 1.00 94.25 91 LYS A O 1
ATOM 759 N N . GLU A 1 92 ? -15.874 -13.496 12.257 1.00 95.69 92 GLU A N 1
ATOM 760 C CA . GLU A 1 92 ? -15.574 -12.142 12.699 1.00 95.69 92 GLU A CA 1
ATOM 761 C C . GLU A 1 92 ? -15.313 -11.222 11.493 1.00 95.69 92 GLU A C 1
ATOM 763 O O . GLU A 1 92 ? -14.738 -11.632 10.487 1.00 95.69 92 GLU A O 1
ATOM 768 N N . LYS A 1 93 ? -15.779 -9.973 11.566 1.00 96.06 93 LYS A N 1
ATOM 769 C CA . LYS A 1 93 ? -15.773 -9.055 10.422 1.00 96.06 93 LYS A CA 1
ATOM 770 C C . LYS A 1 93 ? -14.603 -8.090 10.508 1.00 96.06 93 LYS A C 1
ATOM 772 O O . LYS A 1 93 ? -14.573 -7.228 11.383 1.00 96.06 93 LYS A O 1
ATOM 777 N N . LEU A 1 94 ? -13.669 -8.182 9.563 1.00 96.44 94 LEU A N 1
ATOM 778 C CA . LEU A 1 94 ? -12.537 -7.250 9.461 1.00 96.44 94 LEU A CA 1
ATOM 779 C C . LEU A 1 94 ? -12.974 -5.802 9.210 1.00 96.44 94 LEU A C 1
ATOM 781 O O . LEU A 1 94 ? -12.250 -4.881 9.568 1.00 96.44 94 LEU A O 1
ATOM 785 N N . GLN A 1 95 ? -14.170 -5.609 8.652 1.00 95.56 95 GLN A N 1
ATOM 786 C CA . GLN A 1 95 ? -14.803 -4.313 8.421 1.00 95.56 95 GLN A CA 1
ATOM 787 C C . GLN A 1 95 ? -15.075 -3.549 9.725 1.00 95.56 95 GLN A C 1
ATOM 789 O O . GLN A 1 95 ? -15.104 -2.318 9.732 1.00 95.56 95 GLN A O 1
ATOM 794 N N . GLU A 1 96 ? -15.317 -4.256 10.834 1.00 93.06 96 GLU A N 1
ATOM 795 C CA . GLU A 1 96 ? -15.707 -3.627 12.093 1.00 93.06 96 GLU A CA 1
ATOM 796 C C . GLU A 1 96 ? -14.531 -2.853 12.692 1.00 93.06 96 GLU A C 1
ATOM 798 O 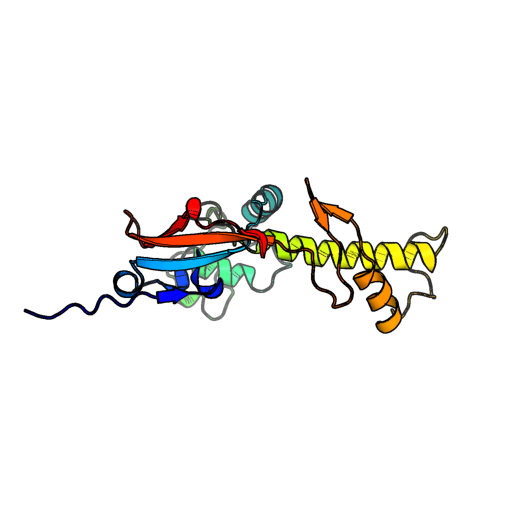O . GLU A 1 96 ? -13.492 -3.416 13.034 1.00 93.06 96 GLU A O 1
ATOM 803 N N . GLY A 1 97 ? -14.688 -1.531 12.810 1.00 88.38 97 GLY A N 1
ATOM 804 C CA . GLY A 1 97 ? -13.636 -0.637 13.297 1.00 88.38 97 GLY A CA 1
ATOM 805 C C . GLY A 1 97 ? -12.415 -0.547 12.375 1.00 88.38 97 GLY A C 1
ATOM 806 O O . GLY A 1 97 ? -11.348 -0.156 12.847 1.00 88.38 97 GLY A O 1
ATOM 807 N N . HIS A 1 98 ? -12.550 -0.926 11.099 1.00 92.31 98 HIS A N 1
ATOM 808 C CA . HIS A 1 98 ? -11.490 -0.782 10.103 1.00 92.31 98 HIS A CA 1
ATOM 809 C C . HIS A 1 98 ? -11.189 0.687 9.819 1.00 92.31 98 HIS A C 1
ATOM 811 O O . HIS A 1 98 ? -12.095 1.502 9.636 1.00 92.31 98 HIS A O 1
ATOM 817 N N . LYS A 1 99 ? -9.900 1.003 9.735 1.00 90.12 99 LYS A N 1
ATOM 818 C CA . LYS A 1 99 ? -9.383 2.255 9.190 1.00 90.12 99 LYS A CA 1
ATOM 819 C C . LYS A 1 99 ? -8.217 1.893 8.286 1.00 90.12 99 LYS A C 1
ATOM 821 O O . LYS A 1 99 ? -7.222 1.354 8.766 1.00 90.12 99 LYS A O 1
ATOM 826 N N . GLN A 1 100 ? -8.365 2.147 6.989 1.00 92.50 100 GLN A N 1
ATOM 827 C CA . GLN A 1 100 ? -7.307 1.885 6.022 1.00 92.50 100 GLN A CA 1
ATOM 828 C C . GLN A 1 100 ? -6.090 2.762 6.342 1.00 92.50 100 GLN A C 1
ATOM 830 O O . GLN A 1 100 ? -6.234 3.961 6.578 1.00 92.50 100 GLN A O 1
ATOM 835 N N . ASP A 1 101 ? -4.898 2.162 6.348 1.00 91.12 101 ASP A N 1
ATOM 836 C CA . ASP A 1 101 ? -3.656 2.910 6.529 1.00 91.12 101 ASP A CA 1
ATOM 837 C C . ASP A 1 101 ? -3.477 3.900 5.367 1.00 91.12 101 ASP A C 1
ATOM 839 O O . ASP A 1 101 ? -3.601 3.543 4.191 1.00 91.12 101 ASP A O 1
ATOM 843 N N . THR A 1 102 ? -3.174 5.157 5.689 1.00 88.44 102 THR A N 1
ATOM 844 C CA . THR A 1 102 ? -3.040 6.237 4.700 1.00 88.44 102 THR A CA 1
ATOM 845 C C . THR A 1 102 ? -1.899 6.034 3.710 1.00 88.44 102 THR A C 1
ATOM 847 O O . THR A 1 102 ? -1.805 6.774 2.735 1.00 88.44 102 THR A O 1
ATOM 850 N N . LYS A 1 103 ? -1.026 5.046 3.911 1.00 91.75 103 LYS A N 1
ATOM 851 C CA . LYS A 1 103 ? 0.110 4.757 3.033 1.00 91.75 103 LYS A CA 1
ATOM 852 C C . LYS A 1 103 ? -0.120 3.555 2.110 1.00 91.75 103 LYS A C 1
ATOM 854 O O . LYS A 1 103 ? 0.764 3.259 1.304 1.00 91.75 103 LYS A O 1
ATOM 859 N N . VAL A 1 104 ? -1.292 2.902 2.149 1.00 94.31 104 VAL A N 1
ATOM 860 C CA . VAL A 1 104 ? -1.627 1.756 1.269 1.00 94.31 104 VAL A CA 1
ATOM 861 C C . VAL A 1 104 ? -1.446 2.098 -0.211 1.00 94.31 104 VAL A C 1
ATOM 863 O O . VAL A 1 104 ? -0.853 1.315 -0.955 1.00 94.31 104 VAL A O 1
ATOM 866 N N . GLU A 1 105 ? -1.879 3.286 -0.641 1.00 93.06 105 GLU A N 1
ATOM 867 C CA . GLU A 1 105 ? -1.701 3.723 -2.028 1.00 93.06 105 GLU A CA 1
ATOM 868 C C . GLU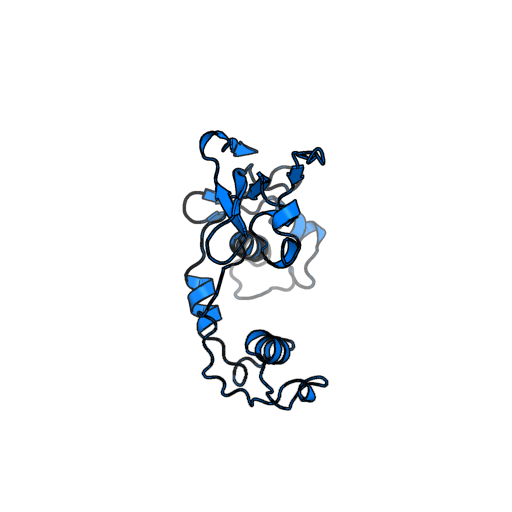 A 1 105 ? -0.219 3.761 -2.431 1.00 93.06 105 GLU A C 1
ATOM 870 O O . GLU A 1 105 ? 0.141 3.322 -3.524 1.00 93.06 105 GLU A O 1
ATOM 875 N N . PHE A 1 106 ? 0.664 4.241 -1.552 1.00 92.56 106 PHE A N 1
ATOM 876 C CA . PHE A 1 106 ? 2.097 4.319 -1.841 1.00 92.56 106 PHE A CA 1
ATOM 877 C C . PHE A 1 106 ? 2.735 2.936 -1.947 1.00 92.56 106 PHE A C 1
ATOM 879 O O . PHE A 1 106 ? 3.578 2.724 -2.818 1.00 92.56 106 PHE A O 1
ATOM 886 N N . VAL A 1 107 ? 2.295 1.987 -1.117 1.00 95.88 107 VAL A N 1
ATOM 887 C CA . VAL A 1 107 ? 2.723 0.585 -1.211 1.00 95.88 107 VAL A CA 1
ATOM 888 C C . VAL A 1 107 ? 2.260 -0.035 -2.532 1.00 95.88 107 VAL A C 1
ATOM 890 O O . VAL A 1 107 ? 3.035 -0.721 -3.194 1.00 95.88 107 VAL A O 1
ATOM 893 N N . LYS A 1 108 ? 1.025 0.231 -2.976 1.00 95.69 108 LYS A N 1
ATOM 894 C CA . LYS A 1 108 ? 0.570 -0.242 -4.294 1.00 95.69 108 LYS A CA 1
ATOM 895 C C . LYS A 1 108 ? 1.379 0.398 -5.422 1.00 95.69 108 LYS A C 1
ATOM 897 O O . LYS A 1 108 ? 1.847 -0.322 -6.301 1.00 95.69 108 LYS A O 1
ATOM 902 N N . LYS A 1 109 ? 1.608 1.714 -5.381 1.00 94.50 109 LYS A N 1
ATOM 903 C CA . LYS A 1 109 ? 2.421 2.418 -6.385 1.00 94.50 109 LYS A CA 1
ATOM 904 C C . LYS A 1 109 ? 3.831 1.845 -6.491 1.00 94.50 109 LYS A C 1
ATOM 906 O O . LYS A 1 109 ? 4.282 1.640 -7.609 1.00 94.50 109 LYS A O 1
ATOM 911 N N . SER A 1 110 ? 4.503 1.528 -5.381 1.00 95.88 110 SER A N 1
ATOM 912 C CA . SER A 1 110 ? 5.861 0.962 -5.435 1.00 95.88 110 SER A CA 1
ATOM 913 C C . SER A 1 110 ? 5.899 -0.414 -6.110 1.00 95.88 110 SER A C 1
ATOM 915 O O . SER A 1 110 ? 6.776 -0.669 -6.936 1.00 95.88 110 SER A O 1
ATOM 917 N N . ILE A 1 111 ? 4.905 -1.270 -5.847 1.00 97.50 111 ILE A N 1
ATOM 918 C CA . ILE A 1 111 ? 4.760 -2.569 -6.522 1.00 97.50 111 ILE A CA 1
ATOM 919 C C . ILE A 1 111 ? 4.534 -2.370 -8.026 1.00 97.50 111 ILE A C 1
ATOM 921 O O . ILE A 1 111 ? 5.173 -3.036 -8.843 1.00 97.50 111 ILE A O 1
ATOM 925 N N . TYR A 1 112 ? 3.662 -1.432 -8.406 1.00 97.25 112 TYR A N 1
ATOM 926 C CA . TYR A 1 112 ? 3.412 -1.114 -9.813 1.00 97.25 112 TYR A CA 1
ATOM 927 C C . TYR A 1 112 ? 4.647 -0.515 -10.494 1.00 97.25 112 TYR A C 1
ATOM 929 O O . TYR A 1 112 ? 4.950 -0.904 -11.618 1.00 97.25 112 TYR A O 1
ATOM 937 N N . THR A 1 113 ? 5.419 0.338 -9.819 1.00 97.44 113 THR A N 1
ATOM 938 C CA . THR A 1 113 ? 6.705 0.838 -10.327 1.00 97.44 113 THR A CA 1
ATOM 939 C C . THR A 1 113 ? 7.655 -0.310 -10.653 1.00 97.44 113 THR A C 1
ATOM 941 O O . THR A 1 113 ? 8.220 -0.340 -11.746 1.00 97.44 113 THR A O 1
ATOM 944 N N . MET A 1 114 ? 7.791 -1.292 -9.755 1.00 97.62 114 MET A N 1
ATOM 945 C CA . MET A 1 114 ? 8.616 -2.476 -10.016 1.00 97.62 114 MET A CA 1
ATOM 946 C C . MET A 1 114 ? 8.096 -3.278 -11.214 1.00 97.62 114 MET A C 1
ATOM 948 O O . MET A 1 114 ? 8.883 -3.671 -12.076 1.00 97.62 114 MET A O 1
ATOM 952 N N . ALA A 1 115 ? 6.779 -3.484 -11.300 1.00 98.06 115 ALA A N 1
ATOM 953 C CA . ALA A 1 115 ? 6.153 -4.201 -12.408 1.00 98.06 115 ALA A CA 1
ATOM 954 C C . ALA A 1 115 ? 6.366 -3.488 -13.755 1.00 98.06 115 ALA A C 1
ATOM 956 O O . ALA A 1 115 ? 6.752 -4.131 -14.729 1.00 98.06 115 ALA A O 1
ATOM 957 N N . HIS A 1 116 ? 6.181 -2.167 -13.807 1.00 98.06 116 HIS A N 1
ATOM 958 C CA . HIS A 1 116 ? 6.419 -1.361 -15.005 1.00 98.06 116 HIS A CA 1
ATOM 959 C C . HIS A 1 116 ? 7.898 -1.338 -15.402 1.00 98.06 116 HIS A C 1
ATOM 961 O O . HIS A 1 116 ? 8.204 -1.465 -16.588 1.00 98.06 116 HIS A O 1
ATOM 967 N N . GLY A 1 117 ? 8.818 -1.244 -14.437 1.00 97.44 117 GLY A N 1
ATOM 968 C CA . GLY A 1 117 ? 10.254 -1.352 -14.698 1.00 97.44 117 GLY A CA 1
ATOM 969 C C . GLY A 1 117 ? 10.617 -2.701 -15.324 1.00 97.44 117 GLY A C 1
ATOM 970 O O . GLY A 1 117 ? 11.288 -2.746 -16.354 1.00 97.44 117 GLY A O 1
ATOM 971 N N . LEU A 1 118 ? 10.116 -3.804 -14.752 1.00 96.88 118 LEU A N 1
ATOM 972 C CA . LEU A 1 118 ? 10.354 -5.152 -15.280 1.00 96.88 118 LEU A CA 1
ATOM 973 C C . LEU A 1 118 ? 9.716 -5.339 -16.656 1.00 96.88 118 LEU A C 1
ATOM 975 O O . LEU A 1 118 ? 10.320 -5.957 -17.527 1.00 96.88 118 LEU A O 1
ATOM 979 N N . HIS A 1 119 ? 8.520 -4.792 -16.867 1.00 96.19 119 HIS A N 1
ATOM 980 C CA . HIS A 1 119 ? 7.831 -4.846 -18.151 1.00 96.19 119 HIS A CA 1
ATOM 981 C C . HIS A 1 119 ? 8.594 -4.092 -19.248 1.00 96.19 119 HIS A C 1
ATOM 983 O O . HIS A 1 119 ? 8.758 -4.614 -20.348 1.00 96.19 119 HIS A O 1
ATOM 989 N N . ASN A 1 120 ? 9.099 -2.892 -18.951 1.00 96.88 120 ASN A N 1
ATOM 990 C CA . ASN A 1 120 ? 9.904 -2.122 -19.898 1.00 96.88 120 ASN A CA 1
ATOM 991 C C . ASN A 1 120 ? 11.227 -2.833 -20.214 1.00 96.88 120 ASN A C 1
ATOM 993 O O . ASN A 1 120 ? 11.579 -2.960 -21.382 1.00 96.88 120 ASN A O 1
ATOM 997 N N . MET A 1 121 ? 11.904 -3.372 -19.195 1.00 96.88 121 MET A N 1
ATOM 998 C CA . MET A 1 121 ? 13.109 -4.185 -19.381 1.00 96.88 121 MET A CA 1
ATOM 999 C C . MET A 1 121 ? 12.836 -5.427 -20.239 1.00 96.88 121 MET A C 1
ATOM 1001 O O . MET A 1 121 ? 13.617 -5.753 -21.129 1.00 96.88 121 MET A O 1
ATOM 1005 N N . HIS A 1 122 ? 11.715 -6.109 -19.997 1.00 96.62 122 HIS A N 1
ATOM 1006 C CA . HIS A 1 122 ? 11.302 -7.287 -20.760 1.00 96.62 122 HIS A CA 1
ATOM 1007 C C . HIS A 1 122 ? 11.026 -6.967 -22.225 1.00 96.62 122 HIS A C 1
ATOM 1009 O O . HIS A 1 122 ? 11.532 -7.666 -23.099 1.00 96.62 122 HIS A O 1
ATOM 1015 N N . ARG A 1 123 ? 10.290 -5.888 -22.501 1.00 95.44 123 ARG A N 1
ATOM 1016 C CA . ARG A 1 123 ? 9.978 -5.466 -23.871 1.00 95.44 123 ARG A CA 1
ATOM 1017 C C . ARG A 1 123 ? 11.240 -5.196 -24.693 1.00 95.44 123 ARG A C 1
ATOM 1019 O O . ARG A 1 123 ? 11.267 -5.525 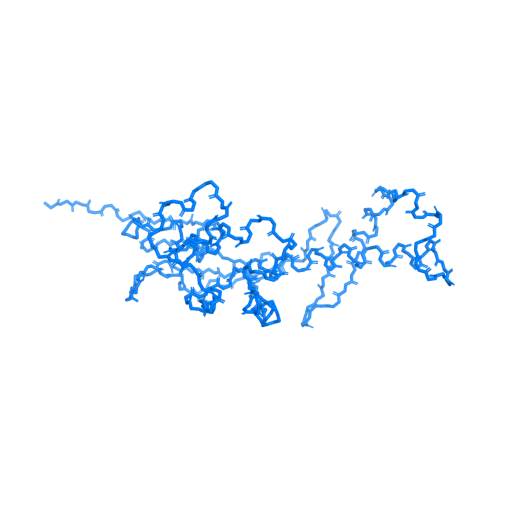-25.877 1.00 95.44 123 ARG A O 1
ATOM 1026 N N . ASP A 1 124 ? 12.261 -4.625 -24.065 1.00 95.62 124 ASP A N 1
ATOM 1027 C CA . ASP A 1 124 ? 13.500 -4.242 -24.739 1.00 95.62 124 ASP A CA 1
ATOM 1028 C C . ASP A 1 124 ? 14.470 -5.427 -24.902 1.00 95.62 124 ASP A C 1
ATOM 1030 O O . ASP A 1 124 ? 15.086 -5.579 -25.956 1.00 95.62 124 ASP A O 1
ATOM 1034 N N . LEU A 1 125 ? 14.604 -6.283 -23.881 1.00 95.12 125 LEU A N 1
ATOM 1035 C CA . LEU A 1 125 ? 15.579 -7.386 -23.875 1.00 95.12 125 LEU A CA 1
ATOM 1036 C C . LEU A 1 125 ? 15.030 -8.713 -24.416 1.00 95.12 125 LEU A C 1
ATOM 1038 O O . LEU A 1 125 ? 15.806 -9.566 -24.847 1.00 95.12 125 LEU A O 1
ATOM 1042 N N . CYS A 1 126 ? 13.711 -8.905 -24.388 1.00 95.44 126 CYS A N 1
ATOM 1043 C CA . CYS A 1 126 ? 13.034 -10.140 -24.782 1.00 95.44 126 CYS A CA 1
ATOM 1044 C C . CYS A 1 126 ? 11.930 -9.879 -25.830 1.00 95.44 126 CYS A C 1
ATOM 1046 O O . CYS A 1 126 ? 10.768 -10.243 -25.607 1.00 95.44 126 CYS A O 1
ATOM 1048 N N . PRO A 1 127 ? 12.248 -9.265 -26.988 1.00 93.38 127 PRO A N 1
ATOM 1049 C CA . PRO A 1 127 ? 11.244 -8.954 -28.000 1.00 93.38 127 PRO A CA 1
ATOM 1050 C C . PRO A 1 127 ? 10.543 -10.226 -28.497 1.00 93.38 127 PRO A C 1
ATOM 1052 O O . PRO A 1 127 ? 11.163 -11.278 -28.651 1.00 93.38 127 PRO A O 1
ATOM 1055 N N . ASN A 1 128 ? 9.235 -10.131 -28.758 1.00 89.25 128 ASN A N 1
ATOM 1056 C CA . ASN A 1 128 ? 8.397 -11.208 -29.313 1.00 89.25 128 ASN A CA 1
ATOM 1057 C C . ASN A 1 128 ? 8.413 -12.535 -28.532 1.00 89.25 128 ASN A C 1
ATOM 1059 O O . ASN A 1 128 ? 8.060 -13.578 -29.081 1.00 89.25 128 ASN A O 1
ATOM 1063 N N . THR A 1 129 ? 8.805 -12.512 -27.257 1.00 90.69 129 THR A N 1
ATOM 1064 C CA . THR A 1 129 ? 8.872 -13.713 -26.420 1.00 90.69 129 THR A CA 1
ATOM 1065 C C . THR A 1 129 ? 7.862 -13.607 -25.282 1.00 90.69 129 THR A C 1
ATOM 1067 O O . THR A 1 129 ? 7.789 -12.589 -24.596 1.00 90.69 129 THR A O 1
ATOM 1070 N N . SER A 1 130 ? 7.081 -14.662 -25.047 1.00 88.75 130 SER A N 1
ATOM 1071 C CA . SER A 1 130 ? 6.265 -14.781 -23.836 1.00 88.75 130 SER A CA 1
ATOM 1072 C C . SER A 1 130 ? 7.118 -15.291 -22.674 1.00 88.75 130 SER A C 1
ATOM 1074 O O . SER A 1 130 ? 7.765 -16.330 -22.798 1.00 88.75 130 SER A O 1
ATOM 1076 N N . GLY A 1 131 ? 7.077 -14.604 -21.533 1.00 91.62 131 GLY A N 1
ATOM 1077 C CA . GLY A 1 131 ? 7.859 -14.967 -20.349 1.00 91.62 131 GLY A CA 1
ATOM 1078 C C . GLY A 1 131 ? 9.306 -14.470 -20.400 1.00 91.62 131 GLY A C 1
ATOM 1079 O O . GLY A 1 131 ? 9.693 -13.711 -21.284 1.00 91.62 131 GLY A O 1
ATOM 1080 N N . VAL A 1 132 ? 10.101 -14.861 -19.406 1.00 93.75 132 VAL A N 1
ATOM 1081 C CA . VAL A 1 132 ? 11.463 -14.345 -19.202 1.00 93.75 132 VAL A CA 1
ATOM 1082 C C . VAL A 1 132 ? 12.450 -15.057 -20.135 1.00 93.75 132 VAL A C 1
ATOM 1084 O O . VAL A 1 132 ? 12.514 -16.285 -20.141 1.00 93.75 132 VAL A O 1
ATOM 1087 N N . CYS A 1 133 ? 13.233 -14.299 -20.907 1.00 94.38 133 CYS A N 1
ATOM 1088 C CA . CYS A 1 133 ? 14.272 -14.838 -21.789 1.00 94.38 133 CYS A CA 1
ATOM 1089 C C . CYS A 1 133 ? 15.655 -14.880 -21.100 1.00 94.38 133 CYS A C 1
ATOM 1091 O O . CYS A 1 133 ? 15.845 -14.223 -20.072 1.00 94.38 133 CYS A O 1
ATOM 1093 N N . PRO A 1 134 ? 16.657 -15.590 -21.664 1.00 95.31 134 PRO A N 1
ATOM 1094 C CA . PRO A 1 134 ? 17.989 -15.705 -21.059 1.00 95.31 134 PRO A CA 1
ATOM 1095 C C . PRO A 1 134 ? 18.691 -14.367 -20.779 1.00 95.31 134 PRO A C 1
ATOM 1097 O O . PRO A 1 134 ? 19.469 -14.281 -19.837 1.00 95.31 134 PRO A O 1
ATOM 1100 N N . ALA A 1 135 ? 18.385 -13.304 -21.532 1.00 93.44 135 ALA A N 1
ATOM 1101 C CA . ALA A 1 135 ? 18.953 -11.969 -21.307 1.00 93.44 135 ALA A CA 1
ATOM 1102 C C . ALA A 1 135 ? 18.503 -11.314 -19.984 1.00 93.44 135 ALA A C 1
ATOM 1104 O O . ALA A 1 135 ? 19.129 -10.364 -19.520 1.00 93.44 135 ALA A O 1
ATOM 1105 N N . MET A 1 136 ? 17.431 -11.819 -19.366 1.00 95.38 136 MET A N 1
ATOM 1106 C CA . MET A 1 136 ? 16.915 -11.355 -18.074 1.00 95.38 136 MET A CA 1
ATOM 1107 C C . MET A 1 136 ? 17.213 -12.332 -16.925 1.00 95.38 136 MET A C 1
ATOM 1109 O O . MET A 1 136 ? 16.707 -12.138 -15.818 1.00 95.38 136 MET A O 1
ATOM 1113 N N . VAL A 1 137 ? 18.008 -13.384 -17.160 1.00 94.75 137 VAL A N 1
ATOM 1114 C CA . VAL A 1 137 ? 18.316 -14.412 -16.156 1.00 94.75 137 VAL A CA 1
ATOM 1115 C C . VAL A 1 137 ? 19.836 -14.565 -15.991 1.00 94.75 137 VAL A C 1
ATOM 1117 O O . VAL A 1 137 ? 20.482 -15.120 -16.877 1.00 94.75 137 VAL A O 1
ATOM 1120 N N . PRO A 1 138 ? 20.421 -14.153 -14.847 1.00 95.12 138 PRO A N 1
ATOM 1121 C CA . PRO A 1 138 ? 19.803 -13.390 -13.758 1.00 95.12 138 PRO A CA 1
ATOM 1122 C C . PRO A 1 138 ? 19.556 -11.922 -14.148 1.00 95.12 138 PRO A C 1
ATOM 1124 O O . PRO A 1 138 ? 20.215 -11.376 -15.030 1.00 95.12 138 PRO A O 1
ATOM 1127 N N . VAL A 1 139 ? 18.631 -11.256 -13.451 1.00 95.19 139 VAL A N 1
ATOM 1128 C CA . VAL A 1 139 ? 18.371 -9.824 -13.661 1.00 95.19 139 VAL A CA 1
ATOM 1129 C C . VAL A 1 139 ? 19.594 -9.014 -13.227 1.00 95.19 139 VAL A C 1
ATOM 1131 O O . VAL A 1 139 ? 20.008 -9.068 -12.068 1.00 95.19 139 VAL A O 1
ATOM 1134 N N . ASN A 1 140 ? 20.158 -8.224 -14.142 1.00 95.69 140 ASN A N 1
ATOM 1135 C CA . ASN A 1 140 ? 21.215 -7.273 -13.810 1.00 95.69 140 ASN A CA 1
ATOM 1136 C C . ASN A 1 140 ? 20.612 -6.056 -13.087 1.00 95.69 140 ASN A C 1
ATOM 1138 O O . ASN A 1 140 ? 19.888 -5.266 -13.693 1.00 95.69 140 ASN A O 1
ATOM 1142 N N . GLY A 1 141 ? 20.928 -5.896 -11.799 1.00 96.50 141 GLY A N 1
ATOM 1143 C CA . GLY A 1 141 ? 20.373 -4.835 -10.954 1.00 96.50 141 GLY A CA 1
ATOM 1144 C C . GLY A 1 141 ? 20.698 -3.412 -11.422 1.00 96.50 141 GLY A C 1
ATOM 1145 O O . GLY A 1 141 ? 19.835 -2.545 -11.343 1.00 96.50 141 GLY A O 1
ATOM 1146 N N . SER A 1 142 ? 21.895 -3.164 -11.964 1.00 96.62 142 SER A N 1
ATOM 1147 C CA . SER A 1 142 ? 22.276 -1.838 -12.476 1.00 96.62 142 SER A CA 1
ATOM 1148 C C . SER A 1 142 ? 21.503 -1.470 -13.739 1.00 96.62 142 SER A C 1
ATOM 1150 O O . SER A 1 142 ? 21.116 -0.317 -13.906 1.00 96.62 142 SER A O 1
ATOM 1152 N N . VAL A 1 143 ? 21.243 -2.452 -14.606 1.00 96.25 143 VAL A N 1
ATOM 1153 C CA . VAL A 1 143 ? 20.387 -2.268 -15.786 1.00 96.25 143 VAL A CA 1
ATOM 1154 C C . VAL A 1 143 ? 18.939 -2.062 -15.347 1.00 96.25 143 VAL A C 1
ATOM 1156 O O . VAL A 1 143 ? 18.290 -1.117 -15.783 1.00 96.25 143 VAL A O 1
ATOM 1159 N N . PHE A 1 144 ? 18.441 -2.889 -14.426 1.00 97.31 144 PHE A N 1
ATOM 1160 C CA . PHE A 1 144 ? 17.076 -2.770 -13.917 1.00 97.31 144 PHE A CA 1
ATOM 1161 C C . PHE A 1 144 ? 16.819 -1.430 -13.210 1.00 97.31 144 PHE A C 1
ATOM 1163 O O . PHE A 1 144 ? 15.751 -0.847 -13.385 1.00 97.31 144 PHE A O 1
ATOM 1170 N N . LEU A 1 145 ? 17.803 -0.888 -12.486 1.00 96.94 145 LEU A N 1
ATOM 1171 C CA . LEU A 1 145 ? 17.706 0.440 -11.878 1.00 96.94 145 LEU A CA 1
ATOM 1172 C C . LEU A 1 145 ? 17.427 1.532 -12.922 1.00 96.94 145 LEU A C 1
ATOM 1174 O O . LEU A 1 145 ? 16.599 2.399 -12.670 1.00 96.94 145 LEU A O 1
ATOM 1178 N N . GLN A 1 146 ? 18.042 1.469 -14.107 1.00 96.62 146 GLN A N 1
ATOM 1179 C CA . GLN A 1 146 ? 17.768 2.431 -15.185 1.00 96.62 146 GLN A CA 1
ATOM 1180 C C . GLN A 1 146 ? 16.306 2.351 -15.647 1.00 96.62 146 GLN A C 1
ATOM 1182 O O . GLN A 1 146 ? 15.662 3.376 -15.869 1.00 96.62 146 GLN A O 1
ATOM 1187 N N . TYR A 1 147 ? 15.752 1.138 -15.723 1.00 97.50 147 TYR A N 1
ATOM 1188 C CA . TYR A 1 147 ? 14.339 0.929 -16.043 1.00 97.50 147 TYR A CA 1
ATOM 1189 C C . TYR A 1 147 ? 13.391 1.419 -14.946 1.00 97.50 147 TYR A C 1
ATOM 1191 O O . TYR A 1 147 ? 12.310 1.910 -15.268 1.00 97.50 147 TYR A O 1
ATOM 1199 N N . LEU A 1 148 ? 13.779 1.305 -13.672 1.00 97.06 148 LEU A N 1
ATOM 1200 C CA . LEU A 1 148 ? 13.013 1.850 -12.549 1.00 97.06 148 LEU A CA 1
ATOM 1201 C C . LEU A 1 148 ? 13.012 3.383 -12.555 1.00 97.06 148 LEU A C 1
ATOM 1203 O O . LEU A 1 148 ? 11.946 3.979 -12.438 1.00 97.06 148 LEU A O 1
ATOM 1207 N N . MET A 1 149 ? 14.175 4.010 -12.745 1.00 95.75 149 MET A N 1
ATOM 1208 C CA . MET A 1 149 ? 14.313 5.474 -12.789 1.00 95.75 149 MET A CA 1
ATOM 1209 C C . MET A 1 149 ? 13.516 6.096 -13.944 1.00 95.75 149 MET A C 1
ATOM 1211 O O . MET A 1 149 ? 12.955 7.175 -13.799 1.00 95.75 149 MET A O 1
ATOM 1215 N N . ASN A 1 150 ? 13.403 5.381 -15.066 1.00 95.38 150 ASN A N 1
ATOM 1216 C CA . ASN A 1 150 ? 12.644 5.822 -16.238 1.00 95.38 150 ASN A CA 1
ATOM 1217 C C . ASN A 1 150 ? 11.191 5.307 -16.257 1.00 95.38 150 ASN A C 1
ATOM 1219 O O . ASN A 1 150 ? 10.472 5.509 -17.241 1.00 95.38 150 ASN A O 1
ATOM 1223 N N . ALA A 1 151 ? 10.734 4.615 -15.207 1.00 95.81 151 ALA A N 1
ATOM 1224 C CA . ALA A 1 151 ? 9.377 4.090 -15.151 1.00 95.81 151 ALA A CA 1
ATOM 1225 C C . ALA A 1 151 ? 8.365 5.241 -15.085 1.00 95.81 151 ALA A C 1
ATOM 1227 O O . ALA A 1 151 ? 8.356 6.027 -14.140 1.00 95.81 151 ALA A O 1
ATOM 1228 N N . THR A 1 152 ? 7.489 5.309 -16.088 1.00 95.94 152 THR A N 1
ATOM 1229 C CA . THR A 1 152 ? 6.405 6.292 -16.159 1.00 95.94 152 THR A CA 1
ATOM 1230 C C . THR A 1 152 ? 5.090 5.589 -16.459 1.00 95.94 152 THR A C 1
ATOM 1232 O O . THR A 1 152 ? 5.010 4.812 -17.413 1.00 95.94 152 THR A O 1
ATOM 1235 N N . PHE A 1 153 ? 4.060 5.845 -15.655 1.00 96.00 153 PHE A N 1
ATOM 1236 C CA . PHE A 1 153 ? 2.733 5.262 -15.860 1.00 96.00 153 PHE A CA 1
ATOM 1237 C C . PHE A 1 153 ? 1.626 6.126 -15.255 1.00 96.00 153 PHE A C 1
ATOM 1239 O O . PHE A 1 153 ? 1.839 6.875 -14.302 1.00 96.00 153 PHE A O 1
ATOM 1246 N N . ALA A 1 154 ? 0.426 6.019 -15.822 1.00 94.50 154 ALA A N 1
ATOM 1247 C CA . ALA A 1 154 ? -0.754 6.699 -15.307 1.00 94.50 154 ALA A CA 1
ATOM 1248 C C . ALA A 1 154 ? -1.287 5.990 -14.054 1.00 94.50 154 ALA A C 1
ATOM 1250 O O . ALA A 1 154 ? -1.363 4.761 -14.003 1.00 94.50 154 ALA A O 1
ATOM 1251 N N . TRP A 1 155 ? -1.709 6.770 -13.065 1.00 91.69 155 TRP A N 1
ATOM 1252 C CA . TRP A 1 155 ? -2.344 6.290 -11.846 1.00 91.69 155 TRP A CA 1
ATOM 1253 C C . TRP A 1 155 ? -3.543 7.177 -11.513 1.00 91.69 155 TRP A C 1
ATOM 1255 O O . TRP A 1 155 ? -3.396 8.296 -11.040 1.00 91.69 155 TRP A O 1
ATOM 1265 N N . SER A 1 156 ? -4.764 6.696 -11.759 1.00 87.38 156 SER A N 1
ATOM 1266 C CA . SER A 1 156 ? -5.974 7.529 -11.653 1.00 87.38 156 SER A CA 1
ATOM 1267 C C . SER A 1 156 ? -5.850 8.839 -12.466 1.00 87.38 156 SER A C 1
ATOM 1269 O O . SER A 1 156 ? -5.799 8.782 -13.689 1.00 87.38 156 SER A O 1
ATOM 1271 N N . ASN A 1 157 ? -5.791 10.001 -11.802 1.00 86.31 157 ASN A N 1
ATOM 1272 C CA . ASN A 1 157 ? -5.733 11.330 -12.427 1.00 86.31 157 ASN A CA 1
ATOM 1273 C C . ASN A 1 157 ? -4.326 11.956 -12.365 1.00 86.31 157 ASN A C 1
ATOM 1275 O O . ASN A 1 157 ? -4.181 13.163 -12.550 1.00 86.31 157 ASN A O 1
ATOM 1279 N N . GLU A 1 158 ? -3.304 11.164 -12.052 1.00 88.56 158 GLU A N 1
ATOM 1280 C CA . GLU A 1 158 ? -1.911 11.600 -11.959 1.00 88.56 158 GLU A CA 1
ATOM 1281 C C . GLU A 1 158 ? -0.992 10.658 -12.743 1.00 88.56 158 GLU A C 1
ATOM 1283 O O . GLU A 1 158 ? -1.372 9.549 -13.125 1.00 88.56 158 GLU A O 1
ATOM 1288 N N . THR A 1 159 ? 0.236 11.108 -12.971 1.00 92.25 159 THR A N 1
ATOM 1289 C CA . THR A 1 159 ? 1.289 10.313 -13.601 1.00 92.25 159 THR A CA 1
ATOM 1290 C C . THR A 1 159 ? 2.370 10.048 -12.569 1.00 92.25 159 THR A C 1
ATOM 1292 O O . THR A 1 159 ? 2.897 10.981 -11.964 1.00 92.25 159 THR A O 1
ATOM 1295 N N . VAL A 1 160 ? 2.717 8.779 -12.379 1.00 93.69 160 VAL A N 1
ATOM 1296 C CA . VAL A 1 160 ? 3.882 8.382 -11.590 1.00 93.69 160 VAL A CA 1
ATOM 1297 C C . VAL A 1 160 ? 5.106 8.455 -12.493 1.00 93.69 160 VAL A C 1
ATOM 1299 O O . VAL A 1 160 ? 5.109 7.862 -13.569 1.00 93.69 160 VAL A O 1
ATOM 1302 N N . PHE A 1 161 ? 6.123 9.183 -12.045 1.00 94.50 161 PHE A N 1
ATOM 1303 C CA . PHE A 1 161 ? 7.449 9.282 -12.654 1.00 94.50 161 PHE A CA 1
ATOM 1304 C C . PHE A 1 161 ? 8.478 9.590 -11.559 1.00 94.50 161 PHE A C 1
ATOM 1306 O O . PHE A 1 161 ? 8.091 9.836 -10.414 1.00 94.50 161 PHE A O 1
ATOM 1313 N N . PHE A 1 162 ? 9.765 9.576 -11.901 1.00 94.94 162 PHE A N 1
ATOM 1314 C CA . PHE A 1 162 ? 10.853 9.843 -10.962 1.00 94.94 162 PHE A CA 1
ATOM 1315 C C . PHE A 1 162 ? 11.793 10.918 -11.502 1.00 94.94 162 PHE A C 1
ATOM 1317 O O . PHE A 1 162 ? 12.053 10.987 -12.704 1.00 94.94 162 PHE A O 1
ATOM 1324 N N . HIS A 1 163 ? 12.278 11.773 -10.607 1.00 91.44 163 HIS A N 1
ATOM 1325 C CA . HIS A 1 163 ? 13.312 12.758 -10.904 1.00 91.44 163 HIS A CA 1
ATOM 1326 C C . HIS A 1 163 ? 14.704 12.105 -10.927 1.00 91.44 163 HIS A C 1
ATOM 1328 O O . HIS A 1 163 ? 14.864 10.931 -10.595 1.00 91.44 163 HIS A O 1
ATOM 1334 N N . GLU A 1 164 ? 15.736 12.870 -11.295 1.00 91.75 164 GLU A N 1
ATOM 1335 C CA . GLU A 1 164 ? 17.121 12.378 -11.419 1.00 91.75 164 GLU A CA 1
ATOM 1336 C C . GLU A 1 164 ? 17.659 11.714 -10.140 1.00 91.75 164 GLU A C 1
ATOM 1338 O O . GLU A 1 164 ? 18.490 10.812 -10.209 1.00 91.75 164 GLU A O 1
ATOM 1343 N N . ASN A 1 165 ? 17.165 12.131 -8.974 1.00 92.56 165 ASN A N 1
ATOM 1344 C CA . ASN A 1 165 ? 17.531 11.582 -7.669 1.00 92.56 165 ASN A CA 1
ATOM 1345 C C . ASN A 1 165 ? 16.685 10.367 -7.236 1.00 92.56 165 ASN A C 1
ATOM 1347 O O . ASN A 1 165 ? 16.965 9.778 -6.195 1.00 92.56 165 ASN A O 1
ATOM 1351 N N . GLY A 1 166 ? 15.676 9.984 -8.022 1.00 90.38 166 GLY A N 1
ATOM 1352 C CA . GLY A 1 166 ? 14.783 8.864 -7.731 1.00 90.38 166 GLY A CA 1
ATOM 1353 C C . GLY A 1 166 ? 13.573 9.241 -6.881 1.00 90.38 166 GLY A C 1
ATOM 1354 O O . GLY A 1 166 ? 12.830 8.352 -6.464 1.00 90.38 166 GLY A O 1
ATOM 1355 N N . ASP A 1 167 ? 13.345 10.535 -6.641 1.00 90.69 167 ASP A N 1
ATOM 1356 C CA . ASP A 1 167 ? 12.158 10.991 -5.929 1.00 90.69 167 ASP A CA 1
ATOM 1357 C C . ASP A 1 167 ? 10.943 11.046 -6.866 1.00 90.69 167 ASP A C 1
ATOM 1359 O O . ASP A 1 167 ? 11.059 11.484 -8.017 1.00 90.69 167 ASP A O 1
ATOM 1363 N N . PRO A 1 168 ? 9.758 10.619 -6.399 1.00 87.25 168 PRO A N 1
ATOM 1364 C CA . PRO A 1 168 ? 8.514 10.839 -7.124 1.00 87.25 168 PRO A CA 1
ATOM 1365 C C . PRO A 1 168 ? 8.156 12.339 -7.149 1.00 87.25 168 PRO A C 1
ATOM 1367 O O . PRO A 1 168 ? 8.680 13.101 -6.334 1.00 87.25 168 PRO A O 1
ATOM 1370 N N . PRO A 1 169 ? 7.226 12.782 -8.017 1.00 84.19 169 PRO A N 1
ATOM 1371 C CA . PRO A 1 169 ? 6.768 14.168 -8.023 1.00 84.19 169 PRO A CA 1
ATOM 1372 C C . PRO A 1 169 ? 6.260 14.624 -6.654 1.00 84.19 169 PRO A C 1
ATOM 1374 O O . PRO A 1 169 ? 5.686 13.831 -5.896 1.00 84.19 169 PRO A O 1
ATOM 1377 N N . GLY A 1 170 ? 6.424 15.927 -6.395 1.00 77.44 170 GLY A N 1
ATOM 1378 C CA . GLY A 1 170 ? 5.930 16.604 -5.199 1.00 77.44 170 GLY A CA 1
ATOM 1379 C C . GLY A 1 170 ? 4.448 16.328 -4.946 1.00 77.44 170 GLY A C 1
ATOM 1380 O O . GLY A 1 170 ? 3.634 16.228 -5.873 1.00 77.44 170 GLY A O 1
ATOM 1381 N N . ARG A 1 171 ? 4.092 16.156 -3.674 1.00 77.69 171 ARG A N 1
ATOM 1382 C CA . ARG A 1 171 ? 2.778 15.652 -3.256 1.00 77.69 171 ARG A CA 1
ATOM 1383 C C . ARG A 1 171 ? 2.044 16.677 -2.422 1.00 77.69 171 ARG A C 1
ATOM 1385 O O . ARG A 1 171 ? 2.619 17.487 -1.701 1.00 77.69 171 ARG A O 1
ATOM 1392 N N . ARG A 1 172 ? 0.717 16.593 -2.468 1.00 81.62 172 ARG A N 1
ATOM 1393 C CA . ARG A 1 172 ? -0.134 17.387 -1.586 1.00 81.62 172 ARG A CA 1
ATOM 1394 C C . ARG A 1 172 ? 0.038 16.911 -0.146 1.00 81.62 172 ARG A C 1
ATOM 1396 O O . ARG A 1 172 ? -0.225 15.744 0.154 1.00 81.62 172 ARG A O 1
ATOM 1403 N N . VAL A 1 173 ? 0.406 17.831 0.739 1.00 85.44 173 VAL A N 1
ATOM 1404 C CA . VAL A 1 173 ? 0.455 17.604 2.185 1.00 85.44 173 VAL A CA 1
ATOM 1405 C C . VAL A 1 173 ? -0.806 18.172 2.831 1.00 85.44 173 VAL A C 1
ATOM 1407 O O . VAL A 1 173 ? -1.241 19.290 2.550 1.00 85.44 173 VAL A O 1
ATOM 1410 N N . ILE A 1 174 ? -1.415 17.364 3.691 1.00 87.00 174 ILE A N 1
ATOM 1411 C CA . ILE A 1 174 ? -2.573 17.706 4.507 1.00 87.00 174 ILE A CA 1
ATOM 1412 C C . ILE A 1 174 ? -2.056 18.007 5.904 1.00 87.00 174 ILE A C 1
ATOM 1414 O O . ILE A 1 174 ? -1.516 17.130 6.576 1.00 87.00 174 ILE A O 1
ATOM 1418 N N . TYR A 1 175 ? -2.259 19.238 6.345 1.00 89.38 175 TYR A N 1
ATOM 1419 C CA . TYR A 1 175 ? -2.008 19.648 7.717 1.00 89.38 175 TYR A CA 1
ATOM 1420 C C . TYR A 1 175 ? -3.277 19.421 8.520 1.00 89.38 175 TYR A C 1
ATOM 1422 O O . TYR A 1 175 ? -4.385 19.644 8.027 1.00 89.38 175 TYR A O 1
ATOM 1430 N N . GLY A 1 176 ? -3.135 18.972 9.756 1.00 89.25 176 GLY A N 1
ATOM 1431 C CA . GLY A 1 176 ? -4.276 18.742 10.621 1.00 89.25 176 GLY A CA 1
ATOM 1432 C C . GLY A 1 176 ? -3.921 18.865 12.082 1.00 89.25 176 GLY A C 1
ATOM 1433 O O . GLY A 1 176 ? -2.764 18.734 12.477 1.00 89.25 176 GLY A O 1
ATOM 1434 N N . LYS A 1 177 ? -4.943 19.147 12.875 1.00 90.19 177 LYS A N 1
ATOM 1435 C CA . LYS A 1 177 ? -4.848 19.277 14.319 1.00 90.19 177 LYS A CA 1
ATOM 1436 C C . LYS A 1 177 ? -5.391 18.014 14.971 1.00 90.19 177 LYS A C 1
ATOM 1438 O O . LYS A 1 177 ? -6.386 17.454 14.511 1.00 90.19 177 LYS A O 1
ATOM 1443 N N . LEU A 1 178 ? -4.739 17.568 16.037 1.00 89.31 178 LEU A N 1
ATOM 1444 C CA . LEU A 1 178 ? -5.259 16.497 16.875 1.00 89.31 178 LEU A CA 1
ATOM 1445 C C . LEU A 1 178 ? -6.324 17.065 17.817 1.00 89.31 178 LEU A C 1
ATOM 1447 O O . LEU A 1 178 ? -6.019 17.861 18.709 1.00 89.31 178 LEU A O 1
ATOM 1451 N N . GLU A 1 179 ? -7.575 16.669 17.609 1.00 88.75 179 GLU A N 1
ATOM 1452 C CA . GLU A 1 179 ? -8.734 17.170 18.349 1.00 88.75 179 GLU A CA 1
ATOM 1453 C C . GLU A 1 179 ? -9.443 16.049 19.110 1.00 88.75 179 GLU A C 1
ATOM 1455 O O . GLU A 1 179 ? -9.446 14.886 18.703 1.00 88.75 179 GLU A O 1
ATOM 1460 N N . SER A 1 180 ? -10.028 16.405 20.254 1.00 86.62 180 SER A N 1
ATOM 1461 C CA . SER A 1 180 ? -10.781 15.471 21.091 1.00 86.62 180 SER A CA 1
ATOM 1462 C C . SER A 1 180 ? -12.198 15.302 20.549 1.00 86.62 180 SER A C 1
ATOM 1464 O O . SER A 1 180 ? -12.921 16.286 20.396 1.00 86.62 180 SER A O 1
ATOM 1466 N N . HIS A 1 181 ? -12.610 14.059 20.303 1.00 83.50 181 HIS A N 1
ATOM 1467 C CA . HIS A 1 181 ? -13.955 13.706 19.853 1.00 83.50 181 HIS A CA 1
ATOM 1468 C C . HIS A 1 181 ? -14.574 12.609 20.738 1.00 83.50 181 HIS A C 1
ATOM 1470 O O . HIS A 1 181 ? -13.859 11.886 21.442 1.00 83.50 181 HIS A O 1
ATOM 1476 N N . PRO A 1 182 ? -15.911 12.430 20.704 1.00 75.31 182 PRO A N 1
ATOM 1477 C CA . PRO A 1 182 ? -16.553 11.270 21.315 1.00 75.31 182 PRO A CA 1
ATOM 1478 C C . PRO A 1 182 ? -15.973 9.979 20.715 1.00 75.31 182 PRO A C 1
ATOM 1480 O O . PRO A 1 182 ? -16.140 9.717 19.527 1.00 75.31 182 PRO A O 1
ATOM 1483 N N . GLY A 1 183 ? -15.258 9.195 21.526 1.00 72.19 183 GLY A N 1
ATOM 1484 C CA . GLY A 1 183 ? -14.562 7.979 21.083 1.00 72.19 183 GLY A CA 1
ATOM 1485 C C . GLY A 1 183 ? -13.038 8.099 20.942 1.00 72.19 183 GLY A C 1
ATOM 1486 O O . GLY A 1 183 ? -12.400 7.104 20.607 1.00 72.19 183 GLY A O 1
ATOM 1487 N N . GLY A 1 184 ? -12.447 9.265 21.232 1.00 78.69 184 GLY A N 1
ATOM 1488 C CA . GLY A 1 184 ? -10.995 9.443 21.338 1.00 78.69 184 GLY A CA 1
ATOM 1489 C C . GLY A 1 184 ? -10.451 10.625 20.536 1.00 78.69 184 GLY A C 1
ATOM 1490 O O . GLY A 1 184 ? -11.193 11.482 20.060 1.00 78.69 184 GLY A O 1
ATOM 1491 N N . LEU A 1 185 ? -9.126 10.673 20.405 1.00 85.25 185 LEU A N 1
ATOM 1492 C CA . LEU A 1 185 ? -8.428 11.704 19.641 1.00 85.25 185 LEU A CA 1
ATOM 1493 C C . LEU A 1 185 ? -8.491 11.412 18.132 1.00 85.25 185 LEU A C 1
ATOM 1495 O O . LEU A 1 185 ? -8.279 10.271 17.700 1.00 85.25 185 LEU A O 1
ATOM 1499 N N . CYS A 1 186 ? -8.747 12.448 17.333 1.00 86.62 186 CYS A N 1
ATOM 1500 C CA . CYS A 1 186 ? -8.833 12.363 15.877 1.00 86.62 186 CYS A CA 1
ATOM 1501 C C . CYS A 1 186 ? -7.966 13.428 15.201 1.00 86.62 186 CYS A C 1
ATOM 1503 O O . CYS A 1 186 ? -7.838 14.548 15.687 1.00 86.62 186 CYS A O 1
ATOM 1505 N N . PHE A 1 187 ? -7.421 13.083 14.036 1.00 87.56 187 PHE A N 1
ATOM 1506 C CA . PHE A 1 187 ? -6.791 14.040 13.133 1.00 87.56 187 PHE A CA 1
ATOM 1507 C C . PHE A 1 187 ? -7.867 14.785 12.339 1.00 87.56 187 PHE A C 1
ATOM 1509 O O . PHE A 1 187 ? -8.590 14.176 11.546 1.00 87.56 187 PHE A O 1
ATOM 1516 N N . VAL A 1 188 ? -7.953 16.100 12.523 1.00 88.75 188 VAL A N 1
ATOM 1517 C CA . VAL A 1 188 ? -8.885 16.975 11.805 1.00 88.75 188 VAL A CA 1
ATOM 1518 C C . VAL A 1 188 ? -8.089 17.849 10.847 1.00 88.75 188 VAL A C 1
ATOM 1520 O O . VAL A 1 188 ? -7.220 18.612 11.262 1.00 88.75 188 VAL A O 1
ATOM 1523 N N . SER A 1 189 ? -8.355 17.725 9.544 1.00 87.12 189 SER A N 1
ATOM 1524 C CA . SER A 1 189 ? -7.656 18.518 8.527 1.00 87.12 189 SER A CA 1
ATOM 1525 C C . SER A 1 189 ? -7.918 20.010 8.709 1.00 87.12 189 SER A C 1
ATOM 1527 O O . SER A 1 189 ? -9.062 20.402 8.934 1.00 87.12 189 SER A O 1
ATOM 1529 N N . VAL A 1 190 ? -6.884 20.828 8.514 1.00 86.12 190 VAL A N 1
ATOM 1530 C CA . VAL A 1 190 ? -6.936 22.293 8.515 1.00 86.12 190 VAL A CA 1
ATOM 1531 C C . VAL A 1 190 ? -6.769 22.771 7.064 1.00 86.12 190 VAL A C 1
ATOM 1533 O O . VAL A 1 190 ? -5.639 22.908 6.589 1.00 86.12 190 VAL A O 1
ATOM 1536 N N . PRO A 1 191 ? -7.871 23.024 6.325 1.00 76.31 191 PRO A N 1
ATOM 1537 C CA . PRO A 1 191 ? -7.816 23.251 4.879 1.00 76.31 191 PRO A CA 1
ATOM 1538 C C . PRO A 1 191 ? -7.002 24.480 4.468 1.00 76.31 191 PRO A C 1
ATOM 1540 O O . PRO A 1 191 ? -6.441 24.503 3.377 1.00 76.31 191 PRO A O 1
ATOM 1543 N N . SER A 1 192 ? -6.912 25.484 5.346 1.00 67.75 192 SER A N 1
ATOM 1544 C CA . SER A 1 192 ? -6.160 26.725 5.122 1.00 67.75 192 SER A CA 1
ATOM 1545 C C . SER A 1 192 ? -4.641 26.538 5.061 1.00 67.75 192 SER A C 1
ATOM 1547 O O . SER A 1 192 ? -3.944 27.466 4.666 1.00 67.75 192 SER A O 1
ATOM 1549 N N . LEU A 1 193 ? -4.126 25.366 5.442 1.00 64.38 193 LEU A N 1
ATOM 1550 C CA . LEU A 1 193 ? -2.693 25.065 5.474 1.00 64.38 193 LEU A CA 1
ATOM 1551 C C . LEU A 1 193 ? -2.260 24.072 4.383 1.00 64.38 193 LEU A C 1
ATOM 1553 O O . LEU A 1 193 ? -1.091 23.715 4.320 1.00 64.38 193 LEU A O 1
ATOM 1557 N N . HIS A 1 194 ? -3.167 23.599 3.522 1.00 69.31 194 HIS A N 1
ATOM 1558 C CA . HIS A 1 194 ? -2.819 22.613 2.493 1.00 69.31 194 HIS A CA 1
ATOM 1559 C C . HIS A 1 194 ? -1.931 23.218 1.394 1.00 69.31 194 HIS A C 1
ATOM 1561 O O . HIS A 1 194 ? -2.282 24.230 0.790 1.00 69.31 194 HIS A O 1
ATOM 1567 N N . GLY A 1 195 ? -0.820 22.545 1.090 1.00 61.19 195 GLY A N 1
ATOM 1568 C CA . GLY A 1 195 ? 0.145 22.946 0.063 1.00 61.19 195 GLY A CA 1
ATOM 1569 C C . GLY A 1 195 ? 0.741 21.745 -0.675 1.00 61.19 195 GLY A C 1
ATOM 1570 O O . GLY A 1 195 ? 0.534 20.592 -0.284 1.00 61.19 195 GLY A O 1
ATOM 1571 N N . LEU A 1 196 ? 1.450 22.019 -1.770 1.00 59.06 196 LEU A N 1
ATOM 1572 C CA . LEU A 1 196 ? 2.329 21.048 -2.425 1.00 59.06 196 LEU A CA 1
ATOM 1573 C C . LEU A 1 196 ? 3.711 21.147 -1.776 1.00 59.06 196 LEU A C 1
ATOM 1575 O O . LEU A 1 196 ? 4.190 22.260 -1.551 1.00 59.06 196 LEU A O 1
ATOM 1579 N N . VAL A 1 197 ? 4.311 19.998 -1.474 1.00 55.12 197 VAL A N 1
ATOM 1580 C CA . VAL A 1 197 ? 5.715 19.871 -1.058 1.00 55.12 197 VAL A CA 1
ATOM 1581 C C . VAL A 1 197 ? 6.446 19.054 -2.103 1.00 55.12 197 VAL A C 1
ATOM 1583 O O . VAL A 1 197 ? 5.861 18.034 -2.542 1.00 55.12 197 VAL A O 1
#

Organism: Haemaphysalis longicornis (NCBI:txid44386)

pLDDT: mean 88.37, std 11.11, range [33.59, 98.06]

Secondary structure (DSSP, 8-state):
---------EE-TTSSS-HHHHTT-HHHHTT-EEEEE-----HHHHHHHHT--TTT--S-TTHHHHHHHHHT-B-S-STTGGG-SSBP-S---TTTT----TTHHHHHHHHHHHHHHHHHHHHHHSTT-SS--GGGSS--HHHHHHHHHT--EEETTEEE---TTSPPPP-EEEEEEEEEETTEEEEEE-GGG-EE-

Radius of gyration: 22.56 Å; chains: 1; bounding box: 39×51×70 Å

Sequence (197 aa):
MPLEAHLYQFLSDGWSDRQDVVKNQEKASVGSLSIRFHAKYDDDFDRYYFGLDPFTNLRNPWFKEFWEVRFNCSLGISPGSAQYNRTCTGKEKLQEGHKQDTKVEFVKKSIYTMAHGLHNMHRDLCPNTSGVCPAMVPVNGSVFLQYLMNATFAWSNETVFFHENGDPPGRRVIYGKLESHPGGLCFVSVPSLHGLV